Protein AF-A0A933HW18-F1 (afdb_monomer_lite)

Sequence (263 aa):
MTDPWGGAGLEPRPMTEGQARLLRAKAWLADACDRFWTLYDRLLLARPALSLLALALVSGFFVYFIKDFRLDASGDTLVLEHDEDLRYYRQMSSRYETALDRLRRIRDDLKALQRVSSVVSILDVPLMWNPPGTLKELKENIKTLEHPKARMDYAVEEFRSSPIYRNLLVGETLKTSAVIVNFKVDKAAQAAAARRLALREKRYKTELSSEEETELSELEESYRRYKDESAVRRHEDVTAIRRIIADYSGEAKLFLGGIPMIV

Structure (mmCIF, N/CA/C/O backbone):
data_AF-A0A933HW18-F1
#
_entry.id   AF-A0A933HW18-F1
#
loop_
_atom_site.group_PDB
_atom_site.id
_atom_site.type_symbol
_atom_site.label_atom_id
_atom_site.label_alt_id
_atom_site.label_comp_id
_atom_site.label_asym_id
_atom_site.label_entity_id
_atom_site.label_seq_id
_atom_site.pdbx_PDB_ins_code
_atom_site.Cartn_x
_atom_site.Cartn_y
_atom_site.Cartn_z
_atom_site.occupancy
_atom_site.B_iso_or_equiv
_atom_site.auth_seq_id
_atom_site.auth_comp_id
_atom_site.auth_asym_id
_atom_site.auth_atom_id
_atom_site.pdbx_PDB_model_num
ATOM 1 N N . MET A 1 1 ? 104.474 -11.539 -89.358 1.00 49.31 1 MET A N 1
ATOM 2 C CA . MET A 1 1 ? 103.441 -10.487 -89.359 1.00 49.31 1 MET A CA 1
ATOM 3 C C . MET A 1 1 ? 102.152 -11.154 -89.815 1.00 49.31 1 MET A C 1
ATOM 5 O O . MET A 1 1 ? 102.090 -11.433 -90.999 1.00 49.31 1 MET A O 1
ATOM 9 N N . THR A 1 2 ? 101.257 -11.520 -88.879 1.00 44.34 2 THR A N 1
ATOM 10 C CA . THR A 1 2 ? 99.811 -11.847 -89.047 1.00 44.34 2 THR A CA 1
ATOM 11 C C . THR A 1 2 ? 99.247 -12.431 -87.733 1.00 44.34 2 THR A C 1
ATOM 13 O O . THR A 1 2 ? 99.816 -13.384 -87.203 1.00 44.34 2 THR A O 1
ATOM 16 N N . ASP A 1 3 ? 98.167 -11.829 -87.221 1.00 42.56 3 ASP A N 1
ATOM 17 C CA . ASP A 1 3 ? 97.406 -12.151 -85.992 1.00 42.56 3 ASP A CA 1
ATOM 18 C C . ASP A 1 3 ? 96.744 -13.549 -85.978 1.00 42.56 3 ASP A C 1
ATOM 20 O O . ASP A 1 3 ? 96.257 -13.976 -87.026 1.00 42.56 3 ASP A O 1
ATOM 24 N N . PRO A 1 4 ? 96.591 -14.218 -84.808 1.00 46.38 4 PRO A N 1
ATOM 25 C CA . PRO A 1 4 ? 95.803 -15.446 -84.682 1.00 46.38 4 PRO A CA 1
ATOM 26 C C . PRO A 1 4 ? 94.585 -15.327 -83.738 1.00 46.38 4 PRO A C 1
ATOM 28 O O . PRO A 1 4 ? 94.224 -16.302 -83.082 1.00 46.38 4 PRO A O 1
ATOM 31 N N . TRP A 1 5 ? 93.915 -14.172 -83.653 1.00 51.78 5 TRP A N 1
ATOM 32 C CA . TRP A 1 5 ? 92.610 -14.077 -82.975 1.00 51.78 5 TRP A CA 1
ATOM 33 C C . TRP A 1 5 ? 91.471 -14.251 -83.988 1.00 51.78 5 TRP A C 1
ATOM 35 O O . TRP A 1 5 ? 90.902 -13.289 -84.497 1.00 51.78 5 TRP A O 1
ATOM 45 N N . GLY A 1 6 ? 91.164 -15.511 -84.307 1.00 46.06 6 GLY A N 1
ATOM 46 C CA . GLY A 1 6 ? 90.004 -15.896 -85.110 1.00 46.06 6 GLY A CA 1
ATOM 47 C C . GLY A 1 6 ? 88.704 -15.753 -84.315 1.00 46.06 6 GLY A C 1
ATOM 48 O O . GLY A 1 6 ? 88.536 -16.380 -83.269 1.00 46.06 6 GLY A O 1
ATOM 49 N N . GLY A 1 7 ? 87.782 -14.928 -84.812 1.00 52.19 7 GLY A N 1
ATOM 50 C CA . GLY A 1 7 ? 86.437 -14.785 -84.263 1.00 52.19 7 GLY A CA 1
ATOM 51 C C . GLY A 1 7 ? 85.606 -16.056 -84.457 1.00 52.19 7 GLY A C 1
ATOM 52 O O . GLY A 1 7 ? 85.351 -16.470 -85.585 1.00 52.19 7 GLY A O 1
ATOM 53 N N . ALA A 1 8 ? 85.153 -16.653 -83.355 1.00 50.69 8 ALA A N 1
ATOM 54 C CA . ALA A 1 8 ? 84.138 -17.699 -83.358 1.00 50.69 8 ALA A CA 1
ATOM 55 C C . ALA A 1 8 ? 82.751 -17.053 -83.215 1.00 50.69 8 ALA A C 1
ATOM 57 O O . ALA A 1 8 ? 82.385 -16.569 -82.143 1.00 50.69 8 ALA A O 1
ATOM 58 N N . GLY A 1 9 ? 81.986 -17.031 -84.307 1.00 53.84 9 GLY A N 1
ATOM 59 C CA . GLY A 1 9 ? 80.555 -16.748 -84.269 1.00 53.84 9 GLY A CA 1
ATOM 60 C C . GLY A 1 9 ? 79.823 -17.885 -83.557 1.00 53.84 9 GLY A C 1
ATOM 61 O O . GLY A 1 9 ? 79.895 -19.033 -83.986 1.00 53.84 9 GLY A O 1
ATOM 62 N N . LEU A 1 10 ? 79.136 -17.572 -82.460 1.00 51.09 10 LEU A N 1
ATOM 63 C CA . LEU A 1 10 ? 78.202 -18.484 -81.802 1.00 51.09 10 LEU A CA 1
ATOM 64 C C . LEU A 1 10 ? 76.793 -18.196 -82.326 1.00 51.09 10 LEU A C 1
ATOM 66 O O . LEU A 1 10 ? 76.276 -17.091 -82.167 1.00 51.09 10 LEU A O 1
ATOM 70 N N . GLU A 1 11 ? 76.195 -19.202 -82.957 1.00 56.00 11 GLU A N 1
ATOM 71 C CA . GLU A 1 11 ? 74.802 -19.205 -83.399 1.00 56.00 11 GLU A CA 1
ATOM 72 C C . GLU A 1 11 ? 73.818 -19.012 -82.225 1.00 56.00 11 GLU A C 1
ATOM 74 O O . GLU A 1 11 ? 74.087 -19.455 -81.100 1.00 56.00 11 GLU A O 1
ATOM 79 N N . PRO A 1 12 ? 72.650 -18.380 -82.448 1.00 56.47 12 PRO A N 1
ATOM 80 C CA . PRO A 1 12 ? 71.646 -18.211 -81.403 1.00 56.47 12 PRO A CA 1
ATOM 81 C C . PRO A 1 12 ? 71.037 -19.559 -80.974 1.00 56.47 12 PRO A C 1
ATOM 83 O O . PRO A 1 12 ? 70.521 -20.318 -81.792 1.00 56.47 12 PRO A O 1
ATOM 86 N N . ARG A 1 13 ? 71.059 -19.847 -79.662 1.00 60.97 13 ARG A N 1
ATOM 87 C CA . ARG A 1 13 ? 70.432 -21.044 -79.068 1.00 60.97 13 ARG A CA 1
ATOM 88 C C . ARG A 1 13 ? 68.913 -21.072 -79.337 1.00 60.97 13 ARG A C 1
ATOM 90 O O . ARG A 1 13 ? 68.272 -20.027 -79.209 1.00 60.97 13 ARG A O 1
ATOM 97 N N . PRO A 1 14 ? 68.304 -22.246 -79.608 1.00 62.62 14 PRO A N 1
ATOM 98 C CA . PRO A 1 14 ? 66.860 -22.350 -79.809 1.00 62.62 14 PRO A CA 1
ATOM 99 C C . PRO A 1 14 ? 66.095 -22.020 -78.517 1.00 62.62 14 PRO A C 1
ATOM 101 O O . PRO A 1 14 ? 66.397 -22.542 -77.442 1.00 62.62 14 PRO A O 1
ATOM 104 N N . MET A 1 15 ? 65.101 -21.136 -78.627 1.00 66.50 15 MET A N 1
ATOM 105 C CA . MET A 1 15 ? 64.206 -20.749 -77.531 1.00 66.50 15 MET A CA 1
ATOM 106 C C . MET A 1 15 ? 63.405 -21.948 -77.013 1.00 66.50 15 MET A C 1
ATOM 108 O O . MET A 1 15 ? 62.817 -22.692 -77.795 1.00 66.50 15 MET A O 1
ATOM 112 N N . THR A 1 16 ? 63.320 -22.101 -75.689 1.00 75.88 16 THR A N 1
ATOM 113 C CA . THR A 1 16 ? 62.467 -23.122 -75.063 1.00 75.88 16 THR A CA 1
ATOM 114 C C . THR A 1 16 ? 60.996 -22.689 -75.074 1.00 75.88 16 THR A C 1
ATOM 116 O O . THR A 1 16 ? 60.672 -21.503 -74.981 1.00 75.88 16 THR A O 1
ATOM 119 N N . GLU A 1 17 ? 60.072 -23.648 -75.146 1.00 71.06 17 GLU A N 1
ATOM 120 C CA . GLU A 1 17 ? 58.621 -23.403 -75.240 1.00 71.06 17 GLU A CA 1
ATOM 121 C C . GLU A 1 17 ? 58.076 -22.540 -74.075 1.00 71.06 17 GLU A C 1
ATOM 123 O O . GLU A 1 17 ? 57.170 -21.722 -74.249 1.00 71.06 17 GLU A O 1
ATOM 128 N N . GLY A 1 18 ? 58.695 -22.637 -72.890 1.00 70.56 18 GLY A N 1
ATOM 129 C CA . GLY A 1 18 ? 58.399 -21.788 -71.730 1.00 70.56 18 GLY A CA 1
ATOM 130 C C . GLY A 1 18 ? 58.815 -20.319 -71.900 1.00 70.56 18 GLY A C 1
ATOM 131 O O . GLY A 1 18 ? 58.071 -19.421 -71.501 1.00 70.56 18 GLY A O 1
ATOM 132 N N . GLN A 1 19 ? 59.954 -20.046 -72.548 1.00 71.94 19 GLN A N 1
ATOM 133 C CA . GLN A 1 19 ? 60.399 -18.677 -72.848 1.00 71.94 19 GLN A CA 1
ATOM 134 C C . GLN A 1 19 ? 59.482 -18.005 -73.880 1.00 71.94 19 GLN A C 1
ATOM 136 O O . GLN A 1 19 ? 59.150 -16.827 -73.738 1.00 71.94 19 GLN A O 1
ATOM 141 N N . ALA A 1 20 ? 58.985 -18.769 -74.858 1.00 72.12 20 ALA A N 1
ATOM 142 C CA . ALA A 1 20 ? 58.012 -18.281 -75.833 1.00 72.12 20 ALA A CA 1
ATOM 143 C C . ALA A 1 20 ? 56.661 -17.903 -75.187 1.00 72.12 20 ALA A C 1
ATOM 145 O O . ALA A 1 20 ? 56.062 -16.890 -75.555 1.00 72.12 20 ALA A O 1
ATOM 146 N N . ARG A 1 21 ? 56.186 -18.663 -74.186 1.00 75.62 21 ARG A N 1
ATOM 147 C CA . ARG A 1 21 ? 54.944 -18.343 -73.447 1.00 75.62 21 ARG A CA 1
ATOM 148 C C . ARG A 1 21 ? 55.070 -17.066 -72.614 1.00 75.62 21 ARG A C 1
ATOM 150 O O . ARG A 1 21 ? 54.151 -16.250 -72.625 1.00 75.62 21 ARG A O 1
ATOM 157 N N . LEU A 1 22 ? 56.205 -16.857 -71.945 1.00 78.31 22 LEU A N 1
ATOM 158 C CA . LEU A 1 22 ? 56.450 -15.648 -71.147 1.00 78.31 22 LEU A CA 1
ATOM 159 C C . LEU A 1 22 ? 56.532 -14.382 -72.007 1.00 78.31 22 LEU A C 1
ATOM 161 O O . LEU A 1 22 ? 56.015 -13.339 -71.610 1.00 78.31 22 LEU A O 1
ATOM 165 N N . LEU A 1 23 ? 57.131 -14.464 -73.196 1.00 79.12 23 LEU A N 1
ATOM 166 C CA . LEU A 1 23 ? 57.180 -13.328 -74.119 1.00 79.12 23 LEU A CA 1
ATOM 167 C C . LEU A 1 23 ? 55.802 -12.982 -74.687 1.00 79.12 23 LEU A C 1
ATOM 169 O O . LEU A 1 23 ? 55.459 -11.805 -74.747 1.00 79.12 23 LEU A O 1
ATOM 173 N N . ARG A 1 24 ? 54.973 -13.984 -75.008 1.00 78.25 24 ARG A N 1
ATOM 174 C CA . ARG A 1 24 ? 53.572 -13.754 -75.402 1.00 78.25 24 ARG A CA 1
ATOM 175 C C . ARG A 1 24 ? 52.749 -13.128 -74.274 1.00 78.25 24 ARG A C 1
ATOM 177 O O . ARG A 1 24 ? 51.961 -12.229 -74.538 1.00 78.25 24 ARG A O 1
ATOM 184 N N . ALA A 1 25 ? 52.952 -13.558 -73.028 1.00 78.62 25 ALA A N 1
ATOM 185 C CA . ALA A 1 25 ? 52.278 -12.972 -71.869 1.00 78.62 25 ALA A CA 1
ATOM 186 C C . ALA A 1 25 ? 52.703 -11.514 -71.620 1.00 78.62 25 ALA A C 1
ATOM 188 O O . ALA A 1 25 ? 51.853 -10.668 -71.359 1.00 78.62 25 ALA A O 1
ATOM 189 N N . LYS A 1 26 ? 53.999 -11.195 -71.753 1.00 80.88 26 LYS A N 1
ATOM 190 C CA . LYS A 1 26 ? 54.499 -9.813 -71.665 1.00 80.88 26 LYS A CA 1
ATOM 191 C C . LYS A 1 26 ? 53.966 -8.928 -72.791 1.00 80.88 26 LYS A C 1
ATOM 193 O O . LYS A 1 26 ? 53.563 -7.807 -72.512 1.00 80.88 26 LYS A O 1
ATOM 198 N N . ALA A 1 27 ? 53.933 -9.434 -74.024 1.00 79.31 27 ALA A N 1
ATOM 199 C CA . ALA A 1 27 ? 53.355 -8.716 -75.158 1.00 79.31 27 ALA A CA 1
ATOM 200 C C . ALA A 1 27 ? 51.857 -8.446 -74.941 1.00 79.31 27 ALA A C 1
ATOM 202 O O . ALA A 1 27 ? 51.408 -7.319 -75.092 1.00 79.31 27 ALA A O 1
ATOM 203 N N . TRP A 1 28 ? 51.104 -9.442 -74.464 1.00 83.06 28 TRP A N 1
ATOM 204 C CA . TRP A 1 28 ? 49.686 -9.275 -74.141 1.00 83.06 28 TRP A CA 1
ATOM 205 C C . TRP A 1 28 ? 49.441 -8.264 -73.010 1.00 83.06 28 TRP A C 1
ATOM 207 O O . TRP A 1 28 ? 48.494 -7.484 -73.092 1.00 83.06 28 TRP A O 1
ATOM 217 N N . LEU A 1 29 ? 50.286 -8.257 -71.971 1.00 81.50 29 LEU A N 1
ATOM 218 C CA . LEU A 1 29 ? 50.231 -7.271 -70.886 1.00 81.50 29 LEU A CA 1
ATOM 219 C C . LEU A 1 29 ? 50.551 -5.857 -71.384 1.00 81.50 29 LEU A C 1
ATOM 221 O O . LEU A 1 29 ? 49.854 -4.922 -71.001 1.00 81.50 29 LEU A O 1
ATOM 225 N N . ALA A 1 30 ? 51.558 -5.706 -72.247 1.00 81.44 30 ALA A N 1
ATOM 226 C CA . ALA A 1 30 ? 51.888 -4.426 -72.868 1.00 81.44 30 ALA A CA 1
ATOM 227 C C . ALA A 1 30 ? 50.717 -3.915 -73.724 1.00 81.44 30 ALA A C 1
ATOM 229 O O . ALA A 1 30 ? 50.232 -2.812 -73.494 1.00 81.44 30 ALA A O 1
ATOM 230 N N . ASP A 1 31 ? 50.152 -4.768 -74.585 1.00 84.06 31 ASP A N 1
ATOM 231 C CA . ASP A 1 31 ? 48.976 -4.435 -75.397 1.00 84.06 31 ASP A CA 1
ATOM 232 C C . ASP A 1 31 ? 47.736 -4.130 -74.541 1.00 84.06 31 ASP A C 1
ATOM 234 O O . ASP A 1 31 ? 46.863 -3.351 -74.926 1.00 84.06 31 ASP A O 1
ATOM 238 N N . ALA A 1 32 ? 47.578 -4.790 -73.391 1.00 81.94 32 ALA A N 1
ATOM 239 C CA . ALA A 1 32 ? 46.500 -4.503 -72.448 1.00 81.94 32 ALA A CA 1
ATOM 240 C C . ALA A 1 32 ? 46.699 -3.142 -71.763 1.00 81.94 32 ALA A C 1
ATOM 242 O O . ALA A 1 32 ? 45.736 -2.384 -71.647 1.00 81.94 32 ALA A O 1
ATOM 243 N N . CYS A 1 33 ? 47.931 -2.809 -71.372 1.00 85.12 33 CYS A N 1
ATOM 244 C CA . CYS A 1 33 ? 48.293 -1.496 -70.842 1.00 85.12 33 CYS A CA 1
ATOM 245 C C . CYS A 1 33 ? 48.070 -0.384 -71.871 1.00 85.12 33 CYS A C 1
ATOM 247 O O . CYS A 1 33 ? 47.462 0.627 -71.534 1.00 85.12 33 CYS A O 1
ATOM 249 N N . ASP A 1 34 ? 48.473 -0.583 -73.123 1.00 83.25 34 ASP A N 1
ATOM 250 C CA . ASP A 1 34 ? 48.292 0.415 -74.180 1.00 83.25 34 ASP A CA 1
ATOM 251 C C . ASP A 1 34 ? 46.810 0.598 -74.537 1.00 83.25 34 ASP A C 1
ATOM 253 O O . ASP A 1 34 ? 46.331 1.719 -74.728 1.00 83.25 34 ASP A O 1
ATOM 257 N N . ARG A 1 35 ? 46.025 -0.488 -74.547 1.00 82.00 35 ARG A N 1
ATOM 258 C CA . ARG A 1 35 ? 44.560 -0.411 -74.687 1.00 82.00 35 ARG A CA 1
ATOM 259 C C . ARG A 1 35 ? 43.901 0.306 -73.512 1.00 82.00 35 ARG A C 1
ATOM 261 O O . ARG A 1 35 ? 42.966 1.072 -73.725 1.00 82.00 35 ARG A O 1
ATOM 268 N N . PHE A 1 36 ? 44.382 0.088 -72.290 1.00 82.62 36 PHE A N 1
ATOM 269 C CA . PHE A 1 36 ? 43.904 0.807 -71.111 1.00 82.62 36 PHE A CA 1
ATOM 270 C C . PHE A 1 36 ? 44.247 2.297 -71.192 1.00 82.62 36 PHE A C 1
ATOM 272 O O . PHE A 1 36 ? 43.364 3.123 -70.976 1.00 82.62 36 PHE A O 1
ATOM 279 N N . TRP A 1 37 ? 45.480 2.648 -71.571 1.00 80.69 37 TRP A N 1
ATOM 280 C CA . TRP A 1 37 ? 45.898 4.041 -71.716 1.00 80.69 37 TRP A CA 1
ATOM 281 C C . TRP A 1 37 ? 45.130 4.768 -72.810 1.00 80.69 37 TRP A C 1
ATOM 283 O O . TRP A 1 37 ? 44.600 5.847 -72.576 1.00 80.69 37 TRP A O 1
ATOM 293 N N . THR A 1 38 ? 44.977 4.154 -73.980 1.00 79.75 38 THR A N 1
ATOM 294 C CA . THR A 1 38 ? 44.202 4.750 -75.076 1.00 79.75 38 THR A CA 1
ATOM 295 C C . THR A 1 38 ? 42.714 4.883 -74.742 1.00 79.75 38 THR A C 1
ATOM 297 O O . THR A 1 38 ? 42.074 5.842 -75.180 1.00 79.75 38 THR A O 1
ATOM 300 N N . LEU A 1 39 ? 42.149 3.964 -73.950 1.00 77.25 39 LEU A N 1
ATOM 301 C CA . LEU A 1 39 ? 40.785 4.076 -73.431 1.00 77.25 39 LEU A CA 1
ATOM 302 C C . LEU A 1 39 ? 40.670 5.204 -72.399 1.00 77.25 39 LEU A C 1
ATOM 304 O O . LEU A 1 39 ? 39.744 6.008 -72.488 1.00 77.25 39 LEU A O 1
ATOM 308 N N . TYR A 1 40 ? 41.613 5.282 -71.459 1.00 78.94 40 TYR A N 1
ATOM 309 C CA . TYR A 1 40 ? 41.699 6.339 -70.455 1.00 78.94 40 TYR A CA 1
ATOM 310 C C . TYR A 1 40 ? 41.825 7.715 -71.116 1.00 78.94 40 TYR A C 1
ATOM 312 O O . TYR A 1 40 ? 41.004 8.589 -70.856 1.00 78.94 40 TYR A O 1
ATOM 320 N N . ASP A 1 41 ? 42.764 7.896 -72.044 1.00 78.69 41 ASP A N 1
ATOM 321 C CA . ASP A 1 41 ? 42.982 9.169 -72.736 1.00 78.69 41 ASP A CA 1
ATOM 322 C C . ASP A 1 41 ? 41.749 9.588 -73.539 1.00 78.69 41 ASP A C 1
ATOM 324 O O . ASP A 1 41 ? 41.338 10.749 -73.512 1.00 78.69 41 ASP A O 1
ATOM 328 N N . ARG A 1 42 ? 41.095 8.643 -74.224 1.00 76.44 42 ARG A N 1
ATOM 329 C CA . ARG A 1 42 ? 39.908 8.938 -75.035 1.00 76.44 42 ARG A CA 1
ATOM 330 C C . ARG A 1 42 ? 38.665 9.224 -74.184 1.00 76.44 42 ARG A C 1
ATOM 332 O O . ARG A 1 42 ? 37.813 10.001 -74.615 1.00 76.44 42 ARG A O 1
ATOM 339 N N . LEU A 1 43 ? 38.544 8.608 -73.008 1.00 73.69 43 LEU A N 1
ATOM 340 C CA . LEU A 1 43 ? 37.383 8.749 -72.127 1.00 73.69 43 LEU A CA 1
ATOM 341 C C . LEU A 1 43 ? 37.526 9.924 -71.145 1.00 73.69 43 LEU A C 1
ATOM 343 O O . LEU A 1 43 ? 36.563 10.663 -70.951 1.00 73.69 43 LEU A O 1
ATOM 347 N N . LEU A 1 44 ? 38.710 10.115 -70.551 1.00 75.06 44 LEU A N 1
ATOM 348 C CA . LEU A 1 44 ? 38.984 11.160 -69.559 1.00 75.06 44 LEU A CA 1
ATOM 349 C C . LEU A 1 44 ? 39.582 12.442 -70.155 1.00 75.06 44 LEU A C 1
ATOM 351 O O . LEU A 1 44 ? 39.115 13.523 -69.797 1.00 75.06 44 LEU A O 1
ATOM 355 N N . LEU A 1 45 ? 40.591 12.352 -71.034 1.00 76.19 45 LEU A N 1
ATOM 356 C CA . LEU A 1 45 ? 41.354 13.526 -71.500 1.00 76.19 45 LEU A CA 1
ATOM 357 C C . LEU A 1 45 ? 40.803 14.151 -72.789 1.00 76.19 45 LEU A C 1
ATOM 359 O O . LEU A 1 45 ? 40.836 15.369 -72.938 1.00 76.19 45 LEU A O 1
ATOM 363 N N . ALA A 1 46 ? 40.255 13.355 -73.711 1.00 76.38 46 ALA A N 1
ATOM 364 C CA . ALA A 1 46 ? 39.756 13.864 -74.991 1.00 76.38 46 ALA A CA 1
ATOM 365 C C . ALA A 1 46 ? 38.436 14.650 -74.868 1.00 76.38 46 ALA A C 1
ATOM 367 O O . ALA A 1 46 ? 38.107 15.442 -75.752 1.00 76.38 46 ALA A O 1
ATOM 368 N N . ARG A 1 47 ? 37.656 14.435 -73.796 1.00 80.69 47 ARG A N 1
ATOM 369 C CA . ARG A 1 47 ? 36.389 15.145 -73.528 1.00 80.69 47 ARG A CA 1
ATOM 370 C C . ARG A 1 47 ? 36.226 15.473 -72.032 1.00 80.69 47 ARG A C 1
ATOM 372 O O . ARG A 1 47 ? 35.339 14.911 -71.385 1.00 80.69 47 ARG A O 1
ATOM 379 N N . PRO A 1 48 ? 37.014 16.417 -71.481 1.00 79.69 48 PRO A N 1
ATOM 380 C CA . PRO A 1 48 ? 37.022 16.722 -70.045 1.00 79.69 48 PRO A CA 1
ATOM 381 C C . PRO A 1 48 ? 35.664 17.211 -69.517 1.00 79.69 48 PRO A C 1
ATOM 383 O O . PRO A 1 48 ? 35.317 16.985 -68.363 1.00 79.69 48 PRO A O 1
ATOM 386 N N . ALA A 1 49 ? 34.843 17.837 -70.364 1.00 85.12 49 ALA A N 1
ATOM 387 C CA . ALA A 1 49 ? 33.502 18.265 -69.975 1.00 85.12 49 ALA A CA 1
ATOM 388 C C . ALA A 1 49 ? 32.561 17.084 -69.651 1.00 85.12 49 ALA A C 1
ATOM 390 O O . ALA A 1 49 ? 31.754 17.185 -68.732 1.00 85.12 49 ALA A O 1
ATOM 391 N N . LEU A 1 50 ? 32.668 15.957 -70.370 1.00 84.88 50 LEU A N 1
ATOM 392 C CA . LEU A 1 50 ? 31.828 14.773 -70.131 1.00 84.88 50 LEU A CA 1
ATOM 393 C C . LEU A 1 50 ? 32.235 14.029 -68.857 1.00 84.88 50 LEU A C 1
ATOM 395 O O . LEU A 1 50 ? 31.363 13.569 -68.124 1.00 84.88 50 LEU A O 1
ATOM 399 N N . SER A 1 51 ? 33.535 13.928 -68.573 1.00 85.25 51 SER A N 1
ATOM 400 C CA . SER A 1 51 ? 34.028 13.302 -67.341 1.00 85.25 51 SER A CA 1
ATOM 401 C C . SER A 1 51 ? 33.670 14.132 -66.105 1.00 85.25 51 SER A C 1
ATOM 403 O O . SER A 1 51 ? 33.200 13.572 -65.115 1.00 85.25 51 SER A O 1
ATOM 405 N N . LEU A 1 52 ? 33.781 15.464 -66.183 1.00 88.38 52 LEU A N 1
ATOM 406 C CA . LEU A 1 52 ? 33.316 16.370 -65.127 1.00 88.38 52 LEU A CA 1
ATOM 407 C C . LEU A 1 52 ? 31.799 16.289 -64.915 1.00 88.38 52 LEU A C 1
ATOM 409 O O . LEU A 1 52 ? 31.352 16.247 -63.771 1.00 88.38 52 LEU A O 1
ATOM 413 N N . LEU A 1 53 ? 31.007 16.214 -65.991 1.00 91.50 53 LEU A N 1
ATOM 414 C CA . LEU A 1 53 ? 29.556 16.022 -65.902 1.00 91.50 53 LEU A CA 1
ATOM 415 C C . LEU A 1 53 ? 29.208 14.689 -65.223 1.00 91.50 53 LEU A C 1
ATOM 417 O O . LEU A 1 53 ? 28.361 14.654 -64.335 1.00 91.50 53 LEU A O 1
ATOM 421 N N . ALA A 1 54 ? 29.864 13.595 -65.618 1.00 90.06 54 ALA A N 1
ATOM 422 C CA . ALA A 1 54 ? 29.641 12.278 -65.029 1.00 90.06 54 ALA A CA 1
ATOM 423 C C . ALA A 1 54 ? 29.997 12.255 -63.535 1.00 90.06 54 ALA A C 1
ATOM 425 O O . ALA A 1 54 ? 29.216 11.752 -62.728 1.00 90.06 54 ALA A O 1
ATOM 426 N N . LEU A 1 55 ? 31.128 12.857 -63.151 1.00 92.00 55 LEU A N 1
ATOM 427 C CA . LEU A 1 55 ? 31.513 13.004 -61.748 1.00 92.00 55 LEU A CA 1
ATOM 428 C C . LEU A 1 55 ? 30.480 13.831 -60.974 1.00 92.00 55 LEU A C 1
ATOM 430 O O . LEU A 1 55 ? 30.044 13.411 -59.907 1.00 92.00 55 LEU A O 1
ATOM 434 N N . ALA A 1 56 ? 30.042 14.963 -61.529 1.00 94.44 56 ALA A N 1
ATOM 435 C CA . ALA A 1 56 ? 29.036 15.817 -60.907 1.00 94.44 56 ALA A CA 1
ATOM 436 C C . ALA A 1 56 ? 27.691 15.096 -60.723 1.00 94.44 56 ALA A C 1
ATOM 438 O O . ALA A 1 56 ? 27.054 15.263 -59.685 1.00 94.44 56 ALA A O 1
ATOM 439 N N . LEU A 1 57 ? 27.278 14.259 -61.681 1.00 95.44 57 LEU A N 1
ATOM 440 C CA . LEU A 1 57 ? 26.077 13.427 -61.559 1.00 95.44 57 LEU A CA 1
ATOM 441 C C . LEU A 1 57 ? 26.211 12.391 -60.439 1.00 95.44 57 LEU A C 1
ATOM 443 O O . LEU A 1 57 ? 25.293 12.251 -59.632 1.00 95.44 57 LEU A O 1
ATOM 447 N N . VAL A 1 58 ? 27.351 11.701 -60.350 1.00 94.81 58 VAL A N 1
ATOM 448 C CA . VAL A 1 58 ? 27.613 10.723 -59.281 1.00 94.81 58 VAL A CA 1
ATOM 449 C C . VAL A 1 58 ? 27.658 11.411 -57.915 1.00 94.81 58 VAL A C 1
ATOM 451 O O . VAL A 1 58 ? 27.016 10.957 -56.971 1.00 94.81 58 VAL A O 1
ATOM 454 N N . SER A 1 59 ? 28.356 12.539 -57.797 1.00 93.94 59 SER A N 1
ATOM 455 C CA . SER A 1 59 ? 28.387 13.321 -56.559 1.00 93.94 59 SER A CA 1
ATOM 456 C C . SER A 1 59 ? 27.002 13.856 -56.188 1.00 93.94 59 SER A C 1
ATOM 458 O O . SER A 1 59 ? 26.605 13.751 -55.032 1.00 93.94 59 SER A O 1
ATOM 460 N N . GLY A 1 60 ? 26.232 14.369 -57.152 1.00 94.62 60 GLY A N 1
ATOM 461 C CA . GLY A 1 60 ? 24.858 14.830 -56.940 1.00 94.62 60 GLY A CA 1
ATOM 462 C C . GLY A 1 60 ? 23.924 13.715 -56.466 1.00 94.62 60 GLY A C 1
ATOM 463 O O . GLY A 1 60 ? 23.109 13.941 -55.573 1.00 94.62 60 GLY A O 1
ATOM 464 N N . PHE A 1 61 ? 24.093 12.499 -56.993 1.00 93.56 61 PHE A N 1
ATOM 465 C CA . PHE A 1 61 ? 23.389 11.306 -56.523 1.00 93.56 61 PHE A CA 1
ATOM 466 C C . PHE A 1 61 ? 23.684 11.012 -55.044 1.00 93.56 61 PHE A C 1
ATOM 468 O O . PHE A 1 61 ? 22.755 10.815 -54.266 1.00 93.56 61 PHE A O 1
ATOM 475 N N . PHE A 1 62 ? 24.950 11.055 -54.617 1.00 91.38 62 PHE A N 1
ATOM 476 C CA . PHE A 1 62 ? 25.293 10.865 -53.202 1.00 91.38 62 PHE A CA 1
ATOM 477 C C . PHE A 1 62 ? 24.789 12.005 -52.309 1.00 91.38 62 PHE A C 1
ATOM 479 O O . PHE A 1 62 ? 24.297 11.749 -51.212 1.00 91.38 62 PHE A O 1
ATOM 486 N N . VAL A 1 63 ? 24.849 13.255 -52.779 1.00 93.44 63 VAL A N 1
ATOM 487 C CA . VAL A 1 63 ? 24.316 14.417 -52.047 1.00 93.44 63 VAL A CA 1
ATOM 488 C C . VAL A 1 63 ? 22.805 14.304 -51.845 1.00 93.44 63 VAL A C 1
ATOM 490 O O . VAL A 1 63 ? 22.301 14.679 -50.788 1.00 93.44 63 VAL A O 1
ATOM 493 N N . TYR A 1 64 ? 22.078 13.748 -52.817 1.00 93.62 64 TYR A N 1
ATOM 494 C CA . TYR A 1 64 ? 20.644 13.496 -52.684 1.00 93.62 64 TYR A CA 1
ATOM 495 C C . TYR A 1 64 ? 20.327 12.562 -51.500 1.00 93.62 64 TYR A C 1
ATOM 497 O O . TYR A 1 64 ? 19.392 12.836 -50.748 1.00 93.62 64 TYR A O 1
ATOM 505 N N . PHE A 1 65 ? 21.154 11.538 -51.265 1.00 89.12 65 PHE A N 1
ATOM 506 C CA . PHE A 1 65 ? 20.997 10.581 -50.161 1.00 89.12 65 PHE A CA 1
ATOM 507 C C . PHE A 1 65 ? 21.371 11.125 -48.770 1.00 89.12 65 PHE A C 1
ATOM 509 O O . PHE A 1 65 ? 21.035 10.499 -47.767 1.00 89.12 65 PHE A O 1
ATOM 516 N N . ILE A 1 66 ? 22.004 12.302 -48.664 1.00 90.38 66 ILE A N 1
ATOM 517 C CA . ILE A 1 66 ? 22.340 12.910 -47.360 1.00 90.38 66 ILE A CA 1
ATOM 518 C C . ILE A 1 66 ? 21.077 13.222 -46.542 1.00 90.38 66 ILE A C 1
ATOM 520 O O . ILE A 1 66 ? 21.116 13.174 -45.316 1.00 90.38 66 ILE A O 1
ATOM 524 N N . LYS A 1 67 ? 19.942 13.513 -47.191 1.00 84.19 67 LYS A N 1
ATOM 525 C CA . LYS A 1 67 ? 18.688 13.842 -46.488 1.00 84.19 67 LYS A CA 1
ATOM 526 C C . LYS A 1 67 ? 18.110 12.672 -45.688 1.00 84.19 67 LYS A C 1
ATOM 528 O O . LYS A 1 67 ? 17.456 12.909 -44.677 1.00 84.19 67 LYS A O 1
ATOM 533 N N . ASP A 1 68 ? 18.376 11.443 -46.122 1.00 85.56 68 ASP A N 1
ATOM 534 C CA . ASP A 1 68 ? 17.914 10.219 -45.460 1.00 85.56 68 ASP A CA 1
ATOM 535 C C . ASP A 1 68 ? 18.961 9.654 -44.486 1.00 85.56 68 ASP A C 1
ATOM 537 O O . ASP A 1 68 ? 18.699 8.683 -43.775 1.00 85.56 68 ASP A O 1
ATOM 541 N N . PHE A 1 69 ? 20.145 10.272 -44.415 1.00 84.44 69 PHE A N 1
ATOM 542 C CA . PHE A 1 69 ? 21.193 9.877 -43.486 1.00 84.44 69 PHE A CA 1
ATOM 543 C C . PHE A 1 69 ? 20.814 10.284 -42.057 1.00 84.44 69 PHE A C 1
ATOM 545 O O . PHE A 1 69 ? 20.912 11.449 -41.665 1.00 84.44 69 PHE A O 1
ATOM 552 N N . ARG A 1 70 ? 20.383 9.305 -41.259 1.00 76.50 70 ARG A N 1
ATOM 553 C CA . ARG A 1 70 ? 20.186 9.451 -39.814 1.00 76.50 70 ARG A CA 1
ATOM 554 C C . ARG A 1 70 ? 21.417 8.920 -39.093 1.00 76.50 70 ARG A C 1
ATOM 556 O O . ARG A 1 70 ? 21.716 7.733 -39.157 1.00 76.50 70 ARG A O 1
ATOM 563 N N . LEU A 1 71 ? 22.140 9.809 -38.418 1.00 73.44 71 LEU A N 1
ATOM 564 C CA . LEU A 1 71 ? 23.227 9.421 -37.530 1.00 73.44 71 LEU A CA 1
ATOM 565 C C . LEU A 1 71 ? 22.628 9.069 -36.161 1.00 73.44 71 LEU A C 1
ATOM 567 O O . LEU A 1 71 ? 22.425 9.957 -35.333 1.00 73.44 71 LEU A O 1
ATOM 571 N N . ASP A 1 72 ? 22.340 7.788 -35.922 1.00 65.12 72 ASP A N 1
ATOM 572 C CA . ASP A 1 72 ? 21.915 7.292 -34.606 1.00 65.12 72 ASP A CA 1
ATOM 573 C C . ASP A 1 72 ? 23.113 7.230 -33.646 1.00 65.12 72 ASP A C 1
ATOM 575 O O . ASP A 1 72 ? 23.637 6.171 -33.310 1.00 65.12 72 ASP A O 1
ATOM 579 N N . ALA A 1 73 ? 23.550 8.407 -33.194 1.00 65.88 73 ALA A N 1
ATOM 580 C CA . ALA A 1 73 ? 24.522 8.595 -32.114 1.00 65.88 73 ALA A CA 1
ATOM 581 C C . ALA A 1 73 ? 23.838 8.634 -30.734 1.00 65.88 73 ALA A C 1
ATOM 583 O O . ALA A 1 73 ? 24.309 9.292 -29.805 1.00 65.88 73 ALA A O 1
ATOM 584 N N . SER A 1 74 ? 22.682 7.981 -30.610 1.00 62.72 74 SER A N 1
ATOM 585 C CA . SER A 1 74 ? 22.050 7.799 -29.312 1.00 62.72 74 SER A CA 1
ATOM 586 C C . SER A 1 74 ? 22.888 6.822 -28.482 1.00 62.72 74 SER A C 1
ATOM 588 O O . SER A 1 74 ? 23.541 5.926 -29.023 1.00 62.72 74 SER A O 1
ATOM 590 N N . GLY A 1 75 ? 22.891 6.996 -27.159 1.00 59.91 75 GLY A N 1
ATOM 591 C CA . GLY A 1 75 ? 23.594 6.084 -26.253 1.00 59.91 75 GLY A CA 1
ATOM 592 C C . GLY A 1 75 ? 23.163 4.621 -26.423 1.00 59.91 75 GLY A C 1
ATOM 593 O O . GLY A 1 75 ? 23.967 3.735 -26.162 1.00 59.91 75 GLY A O 1
ATOM 594 N N . ASP A 1 76 ? 21.958 4.371 -26.946 1.00 58.41 76 ASP A N 1
ATOM 595 C CA . ASP A 1 76 ? 21.432 3.029 -27.215 1.00 58.41 76 ASP A CA 1
ATOM 596 C C . ASP A 1 76 ? 22.204 2.278 -28.314 1.00 58.41 76 ASP A C 1
ATOM 598 O O . ASP A 1 76 ? 22.281 1.057 -28.253 1.00 58.41 76 ASP A O 1
ATOM 602 N N . THR A 1 77 ? 22.830 2.978 -29.271 1.00 65.50 77 THR A N 1
ATOM 603 C CA . THR A 1 77 ? 23.710 2.367 -30.291 1.00 65.50 77 THR A CA 1
ATOM 604 C C . THR A 1 77 ? 25.128 2.119 -29.753 1.00 65.50 77 THR A C 1
ATOM 606 O O . THR A 1 77 ? 25.866 1.289 -30.283 1.00 65.50 77 THR A O 1
ATOM 609 N N . LEU A 1 78 ? 25.536 2.865 -28.715 1.00 62.47 78 LEU A N 1
ATOM 610 C CA . LEU A 1 78 ? 26.855 2.752 -28.077 1.00 62.47 78 LEU A CA 1
ATOM 611 C C . LEU A 1 78 ? 26.881 1.657 -27.001 1.00 62.47 78 LEU A C 1
ATOM 613 O O . LEU A 1 78 ? 27.929 1.064 -26.741 1.00 62.47 78 LEU A O 1
ATOM 617 N N . VAL A 1 79 ? 25.730 1.382 -26.384 1.00 62.47 79 VAL A N 1
ATOM 618 C CA . VAL A 1 79 ? 25.532 0.223 -25.517 1.00 62.47 79 VAL A CA 1
ATOM 619 C C . VAL A 1 79 ? 25.409 -1.009 -26.412 1.00 62.47 79 VAL A C 1
ATOM 621 O O . VAL A 1 79 ? 24.488 -1.123 -27.215 1.00 62.47 79 VAL A O 1
ATOM 624 N N . LEU A 1 80 ? 26.354 -1.940 -26.288 1.00 67.06 80 LEU A N 1
ATOM 625 C CA . LEU A 1 80 ? 26.352 -3.191 -27.043 1.00 67.06 80 LEU A CA 1
ATOM 626 C C . LEU A 1 80 ? 25.006 -3.912 -26.853 1.00 67.06 80 LEU A C 1
ATOM 628 O O . LEU A 1 80 ? 24.652 -4.292 -25.740 1.00 67.06 80 LEU A O 1
ATOM 632 N N . GLU A 1 81 ? 24.273 -4.179 -27.938 1.00 59.91 81 GLU A N 1
ATOM 633 C CA . GLU A 1 81 ? 23.010 -4.945 -27.900 1.00 59.91 81 GLU A CA 1
ATOM 634 C C . GLU A 1 81 ? 23.173 -6.352 -27.279 1.00 59.91 81 GLU A C 1
ATOM 636 O O . GLU A 1 81 ? 22.200 -6.992 -26.868 1.00 59.91 81 GLU A O 1
ATOM 641 N N . HIS A 1 82 ? 24.415 -6.832 -27.180 1.00 59.88 82 HIS A N 1
ATOM 642 C CA . HIS A 1 82 ? 24.802 -8.100 -26.566 1.00 59.88 82 HIS A CA 1
ATOM 643 C C . HIS A 1 82 ? 25.425 -7.979 -25.174 1.00 59.88 82 HIS A C 1
ATOM 645 O O . HIS A 1 82 ? 25.896 -8.987 -24.647 1.00 59.88 82 HIS A O 1
ATOM 651 N N . ASP A 1 83 ? 25.399 -6.795 -24.565 1.00 80.25 83 ASP A N 1
ATOM 652 C CA . ASP A 1 83 ? 25.867 -6.613 -23.199 1.00 80.25 83 ASP A CA 1
ATOM 653 C C . ASP A 1 83 ? 25.027 -7.466 -22.227 1.00 80.25 83 ASP A C 1
ATOM 655 O O . ASP A 1 83 ? 23.788 -7.411 -22.190 1.00 80.25 83 ASP A O 1
ATOM 659 N N . GLU A 1 84 ? 25.706 -8.322 -21.466 1.00 82.06 84 GLU A N 1
ATOM 660 C CA . GLU A 1 84 ? 25.088 -9.154 -20.437 1.00 82.06 84 GLU A CA 1
ATOM 661 C C . GLU A 1 84 ? 24.453 -8.297 -19.340 1.00 82.06 84 GLU A C 1
ATOM 663 O O . GLU A 1 84 ? 23.351 -8.626 -18.886 1.00 82.06 84 GLU A O 1
ATOM 668 N N . ASP A 1 85 ? 25.060 -7.156 -19.010 1.00 80.62 85 ASP A N 1
ATOM 669 C CA . ASP A 1 85 ? 24.578 -6.252 -17.969 1.00 80.62 85 ASP A CA 1
ATOM 670 C C . ASP A 1 85 ? 23.261 -5.586 -18.376 1.00 80.62 85 ASP A C 1
ATOM 672 O O . ASP A 1 85 ? 22.321 -5.507 -17.578 1.00 80.62 85 ASP A O 1
ATOM 676 N N . LEU A 1 86 ? 23.129 -5.184 -19.646 1.00 80.56 86 LEU A N 1
ATOM 677 C CA . LEU A 1 86 ? 21.887 -4.605 -20.163 1.00 80.56 86 LEU A CA 1
ATOM 678 C C . LEU A 1 86 ? 20.746 -5.629 -20.165 1.00 80.56 86 LEU A C 1
ATOM 680 O O . LEU A 1 86 ? 19.614 -5.310 -19.783 1.00 80.56 86 LEU A O 1
ATOM 684 N N . ARG A 1 87 ? 21.021 -6.873 -20.580 1.00 82.50 87 ARG A N 1
ATOM 685 C CA . ARG A 1 87 ? 20.024 -7.958 -20.547 1.00 82.50 87 ARG A CA 1
ATOM 686 C C . ARG A 1 87 ? 19.602 -8.275 -19.119 1.00 82.50 87 ARG A C 1
ATOM 688 O O . ARG A 1 87 ? 18.403 -8.407 -18.861 1.00 82.50 87 ARG A O 1
ATOM 695 N N . TYR A 1 88 ? 20.560 -8.348 -18.200 1.00 82.19 88 TYR A N 1
ATOM 696 C CA . TYR A 1 88 ? 20.293 -8.552 -16.783 1.00 82.19 88 TYR A CA 1
ATOM 697 C C . TYR A 1 88 ? 19.441 -7.416 -16.204 1.00 82.19 88 TYR A C 1
ATOM 699 O O . TYR A 1 88 ? 18.422 -7.685 -15.567 1.00 82.19 88 TYR A O 1
ATOM 707 N N . TYR A 1 89 ? 19.783 -6.155 -16.491 1.00 82.06 89 TYR A N 1
ATOM 708 C CA . TYR A 1 89 ? 19.007 -4.988 -16.069 1.00 82.06 89 TYR A CA 1
ATOM 709 C C . TYR A 1 89 ? 17.563 -5.040 -16.581 1.00 82.06 89 TYR A C 1
ATOM 711 O O . TYR A 1 89 ? 16.627 -4.922 -15.789 1.00 82.06 89 TYR A O 1
ATOM 719 N N . ARG A 1 90 ? 17.359 -5.285 -17.884 1.00 82.50 90 ARG A N 1
ATOM 720 C CA . ARG A 1 90 ? 16.018 -5.391 -18.489 1.00 82.50 90 ARG A CA 1
ATOM 721 C C . ARG A 1 90 ? 15.205 -6.527 -17.870 1.00 82.50 90 ARG A C 1
ATOM 723 O O . ARG A 1 90 ? 14.039 -6.335 -17.528 1.00 82.50 90 ARG A O 1
ATOM 730 N N . GLN A 1 91 ? 15.816 -7.698 -17.682 1.00 84.06 91 GLN A N 1
ATOM 731 C CA . GLN A 1 91 ? 15.153 -8.836 -17.048 1.00 84.06 91 GLN A CA 1
ATOM 732 C C . GLN A 1 91 ? 14.773 -8.523 -15.598 1.00 84.06 91 GLN A C 1
ATOM 734 O O . GLN A 1 91 ? 13.675 -8.861 -15.155 1.00 84.06 91 GLN A O 1
ATOM 739 N N . MET A 1 92 ? 15.669 -7.879 -14.856 1.00 80.12 92 MET A N 1
ATOM 740 C CA . MET A 1 92 ? 15.437 -7.521 -13.466 1.00 80.12 92 MET A CA 1
ATOM 741 C C . MET A 1 92 ? 14.331 -6.469 -13.338 1.00 80.12 92 MET A C 1
ATOM 743 O O . MET A 1 92 ? 13.407 -6.651 -12.550 1.00 80.12 92 MET A O 1
ATOM 747 N N . SER A 1 93 ? 14.374 -5.419 -14.159 1.00 79.25 93 SER A N 1
ATOM 748 C CA . SER A 1 93 ? 13.333 -4.391 -14.227 1.00 79.25 93 SER A CA 1
ATOM 749 C C . SER A 1 93 ? 11.968 -5.006 -14.550 1.00 79.25 93 SER A C 1
ATOM 751 O O . SER A 1 93 ? 11.018 -4.792 -13.804 1.00 79.25 93 SER A O 1
ATOM 753 N N . SER A 1 94 ? 11.887 -5.881 -15.559 1.00 82.88 94 SER A N 1
ATOM 754 C CA . SER A 1 94 ? 10.647 -6.587 -15.908 1.00 82.88 94 SER A CA 1
ATOM 755 C C . SER A 1 94 ? 10.087 -7.424 -14.747 1.00 82.88 94 SER A C 1
ATOM 757 O O . SER A 1 94 ? 8.875 -7.431 -14.507 1.00 82.88 94 SER A O 1
ATOM 759 N N . ARG A 1 95 ? 10.954 -8.100 -13.979 1.00 83.06 95 ARG A N 1
ATOM 760 C CA . ARG A 1 95 ? 10.541 -8.860 -12.787 1.00 83.06 95 ARG A CA 1
ATOM 761 C C . ARG A 1 95 ? 9.995 -7.953 -11.684 1.00 83.06 95 ARG A C 1
ATOM 763 O O . ARG A 1 95 ? 8.998 -8.318 -11.064 1.00 83.06 95 ARG A O 1
ATOM 770 N N . TYR A 1 96 ? 10.628 -6.805 -11.441 1.00 80.69 96 TYR A N 1
ATOM 771 C CA . TYR A 1 96 ? 10.162 -5.841 -10.441 1.00 80.69 96 TYR A CA 1
ATOM 772 C C . TYR A 1 96 ? 8.815 -5.227 -10.817 1.00 80.69 96 TYR A C 1
ATOM 774 O O . TYR A 1 96 ? 7.920 -5.225 -9.976 1.00 80.69 96 TYR A O 1
ATOM 782 N N . GLU A 1 97 ? 8.636 -4.798 -12.068 1.00 84.44 97 GLU A N 1
ATOM 783 C CA . GLU A 1 97 ? 7.349 -4.284 -12.563 1.00 84.44 97 GLU A CA 1
ATOM 784 C C . GLU A 1 97 ? 6.235 -5.318 -12.365 1.00 84.44 97 GLU A C 1
ATOM 786 O O . GLU A 1 97 ? 5.221 -5.042 -11.728 1.00 84.44 97 GLU A O 1
ATOM 791 N N . THR A 1 98 ? 6.485 -6.570 -12.763 1.00 88.50 98 THR A N 1
ATOM 792 C CA . THR A 1 98 ? 5.519 -7.665 -12.575 1.00 88.50 98 THR A CA 1
ATOM 793 C C . THR A 1 98 ? 5.164 -7.875 -11.095 1.00 88.50 98 THR A C 1
ATOM 795 O O . THR A 1 98 ? 4.011 -8.145 -10.756 1.00 88.50 98 THR A O 1
ATOM 798 N N . ALA A 1 99 ? 6.141 -7.771 -10.189 1.00 88.69 99 ALA A N 1
ATOM 799 C CA . ALA A 1 99 ? 5.913 -7.924 -8.753 1.00 88.69 99 ALA A CA 1
ATOM 800 C C . ALA A 1 99 ? 5.102 -6.760 -8.159 1.00 88.69 99 ALA A C 1
ATOM 802 O O . ALA A 1 99 ? 4.211 -6.994 -7.339 1.00 88.69 99 ALA A O 1
ATOM 803 N N . LEU A 1 100 ? 5.372 -5.524 -8.583 1.00 89.88 100 LEU A N 1
ATOM 804 C CA . LEU A 1 100 ? 4.620 -4.344 -8.152 1.00 89.88 100 LEU A CA 1
ATOM 805 C C . LEU A 1 100 ? 3.193 -4.360 -8.700 1.00 89.88 100 LEU A C 1
ATOM 807 O O . LEU A 1 100 ? 2.260 -4.060 -7.959 1.00 89.88 100 LEU A O 1
ATOM 811 N N . ASP A 1 101 ? 2.998 -4.800 -9.941 1.00 91.88 101 ASP A N 1
ATOM 812 C CA . ASP A 1 101 ? 1.674 -4.980 -10.537 1.00 91.88 101 ASP A CA 1
ATOM 813 C C . ASP A 1 101 ? 0.850 -6.044 -9.801 1.00 91.88 101 ASP A C 1
ATOM 815 O O . ASP A 1 101 ? -0.350 -5.875 -9.582 1.00 91.88 101 ASP A O 1
ATOM 819 N N . ARG A 1 102 ? 1.483 -7.140 -9.364 1.00 91.44 102 ARG A N 1
ATOM 820 C CA . ARG A 1 102 ? 0.844 -8.138 -8.486 1.00 91.44 102 ARG A CA 1
ATOM 821 C C . ARG A 1 102 ? 0.424 -7.530 -7.157 1.00 91.44 102 ARG A C 1
ATOM 823 O O . ARG A 1 102 ? -0.716 -7.714 -6.741 1.00 91.44 102 ARG A O 1
ATOM 830 N N . LEU A 1 103 ? 1.323 -6.793 -6.507 1.00 92.88 103 LEU A N 1
ATOM 831 C CA . LEU A 1 103 ? 1.023 -6.120 -5.246 1.00 92.88 103 LEU A CA 1
ATOM 832 C C . LEU A 1 103 ? -0.129 -5.119 -5.405 1.00 92.88 103 LEU A C 1
ATOM 834 O O . LEU A 1 103 ? -1.004 -5.065 -4.544 1.00 92.88 103 LEU A O 1
ATOM 838 N N . ARG A 1 104 ? -0.159 -4.380 -6.520 1.00 94.75 104 ARG A N 1
ATOM 839 C CA . ARG A 1 104 ? -1.226 -3.434 -6.853 1.00 94.75 104 ARG A CA 1
ATOM 840 C C . ARG A 1 104 ? -2.580 -4.134 -6.948 1.00 94.75 104 ARG A C 1
ATOM 842 O O . ARG A 1 104 ? -3.513 -3.725 -6.268 1.00 94.75 104 ARG A O 1
ATOM 849 N N . ARG A 1 105 ? -2.658 -5.240 -7.699 1.00 94.94 105 ARG A N 1
ATOM 850 C CA . ARG A 1 105 ? -3.883 -6.050 -7.818 1.00 94.94 105 ARG A CA 1
ATOM 851 C C . ARG A 1 105 ? -4.359 -6.584 -6.462 1.00 94.94 105 ARG A C 1
ATOM 853 O O . ARG A 1 105 ? -5.513 -6.382 -6.105 1.00 94.94 105 ARG A O 1
ATOM 860 N N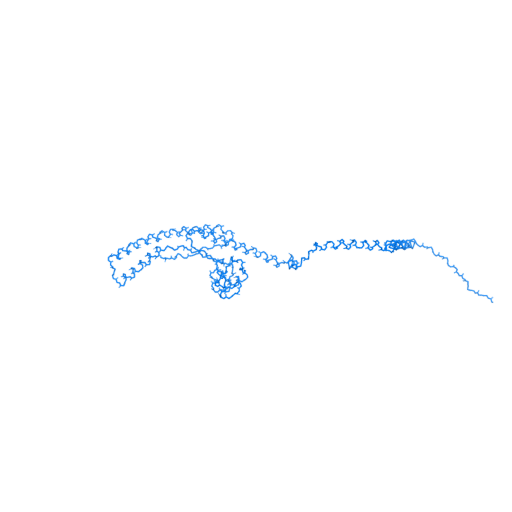 . ILE A 1 106 ? -3.456 -7.160 -5.661 1.00 94.44 106 ILE A N 1
ATOM 861 C CA . ILE A 1 106 ? -3.781 -7.645 -4.306 1.00 94.44 106 ILE A CA 1
ATOM 862 C C . ILE A 1 106 ? -4.315 -6.505 -3.427 1.00 94.44 106 ILE A C 1
ATOM 864 O O . ILE A 1 106 ? -5.326 -6.667 -2.746 1.00 94.44 106 ILE A O 1
ATOM 868 N N . ARG A 1 107 ? -3.647 -5.344 -3.427 1.00 94.88 107 ARG A N 1
ATOM 869 C CA . ARG A 1 107 ? -4.076 -4.162 -2.666 1.00 94.88 107 ARG A CA 1
ATOM 870 C C . ARG A 1 107 ? -5.477 -3.721 -3.081 1.00 94.88 107 ARG A C 1
ATOM 872 O O . ARG A 1 107 ? -6.299 -3.438 -2.211 1.00 94.88 107 ARG A O 1
ATOM 879 N N . ASP A 1 108 ? -5.736 -3.650 -4.381 1.00 95.88 108 ASP A N 1
ATOM 880 C CA . ASP A 1 108 ? -6.996 -3.153 -4.927 1.00 95.88 108 ASP A CA 1
ATOM 881 C C . ASP A 1 108 ? -8.156 -4.122 -4.634 1.00 95.88 108 ASP A C 1
ATOM 883 O O . ASP A 1 108 ? -9.219 -3.678 -4.194 1.00 95.88 108 ASP A O 1
ATOM 887 N N . ASP A 1 109 ? -7.924 -5.435 -4.727 1.00 95.88 109 ASP A N 1
ATOM 888 C CA . ASP A 1 109 ? -8.898 -6.464 -4.336 1.00 95.88 109 ASP A CA 1
ATOM 889 C C . ASP A 1 109 ? -9.220 -6.408 -2.835 1.00 95.88 109 ASP A C 1
ATOM 891 O O . ASP A 1 109 ? -10.384 -6.474 -2.431 1.00 95.88 109 ASP A O 1
ATOM 895 N N . LEU A 1 110 ? -8.204 -6.221 -1.984 1.00 95.50 110 LEU A N 1
ATOM 896 C CA . LEU A 1 110 ? -8.404 -6.034 -0.543 1.00 95.50 110 LEU A CA 1
ATOM 897 C C . LEU A 1 110 ? -9.174 -4.742 -0.244 1.00 95.50 110 LEU A C 1
ATOM 899 O O . LEU A 1 110 ? -10.026 -4.720 0.645 1.00 95.50 110 LEU A O 1
ATOM 903 N N . LYS A 1 111 ? -8.907 -3.667 -0.990 1.00 95.81 111 LYS A N 1
ATOM 904 C CA . LYS A 1 111 ? -9.588 -2.374 -0.851 1.00 95.81 111 LYS A CA 1
ATOM 905 C C . LYS A 1 111 ? -11.050 -2.431 -1.305 1.00 95.81 111 LYS A C 1
ATOM 907 O O . LYS A 1 111 ? -11.860 -1.651 -0.806 1.00 95.81 111 LYS A O 1
ATOM 912 N N . ALA A 1 112 ? -11.399 -3.347 -2.208 1.00 96.19 112 ALA A N 1
ATOM 913 C CA . ALA A 1 112 ? -12.768 -3.548 -2.681 1.00 96.19 112 ALA A CA 1
ATOM 914 C C . ALA A 1 112 ? -13.698 -4.179 -1.623 1.00 96.19 112 ALA A C 1
ATOM 916 O O . ALA A 1 112 ? -14.923 -4.091 -1.741 1.00 96.19 112 ALA A O 1
ATOM 917 N N . LEU A 1 113 ? -13.149 -4.788 -0.565 1.00 95.25 113 LEU A N 1
ATOM 918 C CA . LEU A 1 113 ? -13.940 -5.330 0.538 1.00 95.25 113 LEU A CA 1
ATOM 919 C C . LEU A 1 113 ? -14.693 -4.208 1.270 1.00 95.25 113 LEU A C 1
ATOM 921 O O . LEU A 1 113 ? -14.097 -3.268 1.792 1.00 95.25 113 LEU A O 1
ATOM 925 N N . GLN A 1 114 ? -16.020 -4.330 1.389 1.00 92.38 114 GLN A N 1
ATOM 926 C CA . GLN A 1 114 ? -16.878 -3.257 1.916 1.00 92.38 114 GLN A CA 1
ATOM 927 C C . GLN A 1 114 ? -16.492 -2.758 3.315 1.00 92.38 114 GLN A C 1
ATOM 929 O O . GLN A 1 114 ? -16.720 -1.590 3.639 1.00 92.38 114 GLN A O 1
ATOM 934 N N . ARG A 1 115 ? -15.948 -3.634 4.164 1.00 91.75 115 ARG A N 1
ATOM 935 C CA . ARG A 1 115 ? -15.570 -3.327 5.551 1.00 91.75 115 ARG A CA 1
ATOM 936 C C . ARG A 1 115 ? -14.144 -2.793 5.683 1.00 91.75 115 ARG A C 1
ATOM 938 O O . ARG A 1 115 ? -13.772 -2.357 6.772 1.00 91.75 115 ARG A O 1
ATOM 945 N N . VAL A 1 116 ? -13.366 -2.770 4.604 1.00 94.94 116 VAL A N 1
ATOM 946 C CA . VAL A 1 116 ? -12.023 -2.190 4.584 1.00 94.94 116 VAL A CA 1
ATOM 947 C C . VAL A 1 116 ? -12.125 -0.670 4.446 1.00 94.94 116 VAL A C 1
ATOM 949 O O . VAL A 1 116 ? -12.906 -0.131 3.665 1.00 94.94 116 VAL A O 1
ATOM 952 N N . SER A 1 117 ? -11.373 0.034 5.287 1.00 95.06 117 SER A N 1
ATOM 953 C CA . SER A 1 117 ? -11.240 1.491 5.299 1.00 95.06 117 SER A CA 1
ATOM 954 C C . SER A 1 117 ? -10.032 1.940 4.486 1.00 95.06 117 SER A C 1
ATOM 956 O O . SER A 1 117 ? -10.117 2.907 3.734 1.00 95.06 117 SER A O 1
ATOM 958 N N . SER A 1 118 ? -8.894 1.268 4.651 1.00 95.00 118 SER A N 1
ATOM 959 C CA . SER A 1 118 ? -7.682 1.544 3.882 1.00 95.00 118 SER A CA 1
ATOM 960 C C . SER A 1 118 ? -6.782 0.319 3.829 1.00 95.00 118 SER A C 1
ATOM 962 O O . SER A 1 118 ? -6.811 -0.532 4.718 1.00 95.00 118 SER A O 1
ATOM 964 N N . VAL A 1 119 ? -5.971 0.252 2.779 1.00 95.44 119 VAL A N 1
ATOM 965 C CA . VAL A 1 119 ? -4.892 -0.720 2.633 1.00 95.44 119 VAL A CA 1
ATOM 966 C C . VAL A 1 119 ? -3.603 0.079 2.503 1.00 95.44 119 VAL A C 1
ATOM 968 O O . VAL A 1 119 ? -3.562 1.035 1.732 1.00 95.44 119 VAL A O 1
ATOM 971 N N . VAL A 1 120 ? -2.592 -0.264 3.296 1.00 94.44 120 VAL A N 1
ATOM 972 C CA . VAL A 1 120 ? -1.283 0.395 3.296 1.00 94.44 120 VAL A CA 1
ATOM 973 C C . VAL A 1 120 ? -0.235 -0.620 2.867 1.00 94.44 120 VAL A C 1
ATOM 975 O O . VAL A 1 120 ? -0.065 -1.656 3.509 1.00 94.44 120 VAL A O 1
ATOM 978 N N . SER A 1 121 ? 0.467 -0.316 1.783 1.00 94.75 121 SER A N 1
ATOM 979 C CA . SER A 1 121 ? 1.583 -1.097 1.254 1.00 94.75 121 SER A CA 1
ATOM 980 C C . SER A 1 121 ? 2.756 -0.182 0.893 1.00 94.75 121 SER A C 1
ATOM 982 O O . SER A 1 121 ? 2.639 1.043 0.963 1.00 94.75 121 SER A O 1
ATOM 984 N N . ILE A 1 122 ? 3.873 -0.754 0.434 1.00 93.50 122 ILE A N 1
ATOM 985 C CA . ILE A 1 122 ? 4.999 0.026 -0.114 1.00 93.50 122 ILE A CA 1
ATOM 986 C C . ILE A 1 122 ? 4.594 0.934 -1.291 1.00 93.50 122 ILE A C 1
ATOM 988 O O . ILE A 1 122 ? 5.294 1.901 -1.573 1.00 93.50 122 ILE A O 1
ATOM 992 N N . LEU A 1 123 ? 3.462 0.658 -1.953 1.00 93.31 123 LEU A N 1
ATOM 993 C CA . LEU A 1 123 ? 2.928 1.488 -3.037 1.00 93.31 123 LEU A CA 1
ATOM 994 C C . LEU A 1 123 ? 2.307 2.798 -2.533 1.00 93.31 123 LEU A C 1
ATOM 996 O O . LEU A 1 123 ? 2.321 3.797 -3.249 1.00 93.31 123 LEU A O 1
ATOM 1000 N N . ASP A 1 124 ? 1.771 2.787 -1.311 1.00 92.12 124 ASP A N 1
ATOM 1001 C CA . ASP A 1 124 ? 0.910 3.848 -0.773 1.00 92.12 124 ASP A CA 1
ATOM 1002 C C . ASP A 1 124 ? 1.651 4.784 0.191 1.00 92.12 124 ASP A C 1
ATOM 1004 O O . ASP A 1 124 ? 1.133 5.839 0.561 1.00 92.12 124 ASP A O 1
ATOM 1008 N N . VAL A 1 125 ? 2.848 4.393 0.635 1.00 92.31 125 VAL A N 1
ATOM 1009 C CA . VAL A 1 125 ? 3.601 5.153 1.634 1.00 92.31 125 VAL A CA 1
ATOM 1010 C C . VAL A 1 125 ? 4.367 6.333 1.042 1.00 92.31 125 VAL A C 1
ATOM 1012 O O . VAL A 1 125 ? 4.841 6.264 -0.096 1.00 92.31 125 VAL A O 1
ATOM 1015 N N . PRO A 1 126 ? 4.504 7.424 1.817 1.00 90.75 126 PRO A N 1
ATOM 1016 C CA . PRO A 1 126 ? 5.212 8.612 1.371 1.00 90.75 126 PRO A CA 1
ATOM 1017 C C . PRO A 1 126 ? 6.720 8.365 1.269 1.00 90.75 126 PRO A C 1
ATOM 1019 O O . PRO A 1 126 ? 7.355 7.900 2.205 1.00 90.75 126 PRO A O 1
ATOM 1022 N N . LEU A 1 127 ? 7.326 8.726 0.150 1.00 89.75 127 LEU A N 1
ATOM 1023 C CA . LEU A 1 127 ? 8.769 8.702 -0.045 1.00 89.75 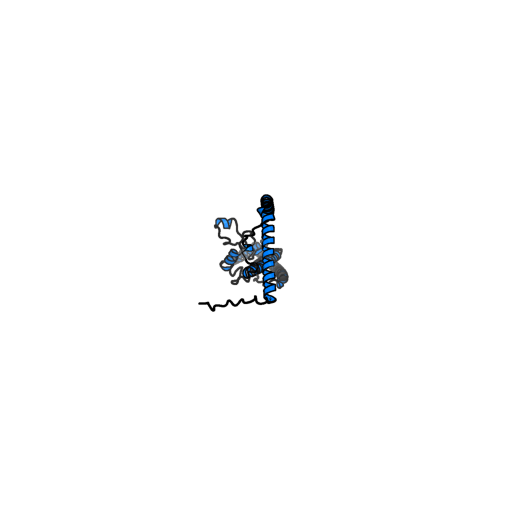127 LEU A CA 1
ATOM 1024 C C . LEU A 1 127 ? 9.324 10.064 0.365 1.00 89.75 127 LEU A C 1
ATOM 1026 O O . LEU A 1 127 ? 9.099 11.072 -0.308 1.00 89.75 127 LEU A O 1
ATOM 1030 N N . MET A 1 128 ? 10.017 10.096 1.497 1.00 85.69 128 MET A N 1
ATOM 1031 C CA . MET A 1 128 ? 10.561 11.314 2.090 1.00 85.69 128 MET A CA 1
ATOM 1032 C C . MET A 1 128 ? 11.819 11.769 1.347 1.00 85.69 128 MET A C 1
ATOM 1034 O O . MET A 1 128 ? 12.110 12.964 1.295 1.00 85.69 128 MET A O 1
ATOM 1038 N N . TRP A 1 129 ? 12.548 10.829 0.739 1.00 81.00 129 TRP A N 1
ATOM 1039 C CA . TRP A 1 129 ? 13.866 11.058 0.152 1.00 81.00 129 TRP A CA 1
ATOM 1040 C C . TRP A 1 129 ? 13.886 10.747 -1.346 1.00 81.00 129 TRP A C 1
ATOM 1042 O O . TRP A 1 129 ? 14.746 10.00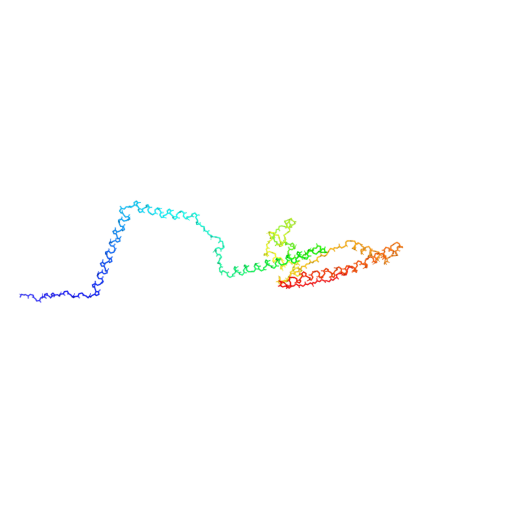9 -1.818 1.00 81.00 129 TRP A O 1
ATOM 1052 N N . ASN A 1 130 ? 12.941 11.304 -2.119 1.00 79.50 130 ASN A N 1
ATOM 1053 C CA . ASN A 1 130 ? 12.775 10.916 -3.522 1.00 79.50 130 ASN A CA 1
ATOM 1054 C C . ASN A 1 130 ? 12.383 12.045 -4.499 1.00 79.50 130 ASN A C 1
ATOM 1056 O O . ASN A 1 130 ? 11.210 12.399 -4.627 1.00 79.50 130 ASN A O 1
ATOM 1060 N N . PRO A 1 131 ? 13.330 12.534 -5.320 1.00 70.06 131 PRO A N 1
ATOM 1061 C CA . PRO A 1 131 ? 14.664 12.991 -4.919 1.00 70.06 131 PRO A CA 1
ATOM 1062 C C . PRO A 1 131 ? 14.604 14.009 -3.761 1.00 70.06 131 PRO A C 1
ATOM 1064 O O . PRO A 1 131 ? 13.553 14.621 -3.553 1.00 70.06 131 PRO A O 1
ATOM 1067 N N . PRO A 1 132 ? 15.705 14.204 -3.011 1.00 66.25 132 PRO A N 1
ATOM 1068 C CA . PRO A 1 132 ? 15.731 15.100 -1.857 1.00 66.25 132 PRO A CA 1
ATOM 1069 C C . PRO A 1 132 ? 15.426 16.545 -2.278 1.00 66.25 132 PRO A C 1
ATOM 1071 O O . PRO A 1 132 ? 16.160 17.139 -3.065 1.00 66.25 132 PRO A O 1
ATOM 1074 N N . GLY A 1 133 ? 14.322 17.083 -1.761 1.00 71.25 133 GLY A N 1
ATOM 1075 C CA . GLY A 1 133 ? 13.894 18.474 -1.924 1.00 71.25 133 GLY A CA 1
ATOM 1076 C C . GLY A 1 133 ? 13.807 19.185 -0.576 1.00 71.25 133 GLY A C 1
ATOM 1077 O O . GLY A 1 133 ? 14.137 18.618 0.469 1.00 71.25 133 GLY A O 1
ATOM 1078 N N . THR A 1 134 ? 13.353 20.436 -0.568 1.00 76.69 134 THR A N 1
ATOM 1079 C CA . THR A 1 134 ? 13.147 21.157 0.699 1.00 76.69 134 THR A CA 1
ATOM 1080 C C . THR A 1 134 ? 11.940 20.599 1.471 1.00 76.69 134 THR A C 1
ATOM 1082 O O . THR A 1 134 ? 10.984 20.096 0.884 1.00 76.69 134 THR A O 1
ATOM 1085 N N . LEU A 1 135 ? 11.916 20.731 2.805 1.00 73.81 135 LEU A N 1
ATOM 1086 C CA . LEU A 1 135 ? 10.749 20.349 3.631 1.00 73.81 135 LEU A CA 1
ATOM 1087 C C . LEU A 1 135 ? 9.442 21.022 3.169 1.00 73.81 135 LEU A C 1
ATOM 1089 O O . LEU A 1 135 ? 8.359 20.456 3.316 1.00 73.81 135 LEU A O 1
ATOM 1093 N N . LYS A 1 136 ? 9.544 22.228 2.598 1.00 75.62 136 LYS A N 1
ATOM 1094 C CA . LYS A 1 136 ? 8.408 22.960 2.032 1.00 75.62 136 LYS A CA 1
ATOM 1095 C C . LYS A 1 136 ? 7.851 22.260 0.787 1.00 75.62 136 LYS A C 1
ATOM 1097 O O . LYS A 1 136 ? 6.639 22.112 0.680 1.00 75.62 136 LYS A O 1
ATOM 1102 N N . GLU A 1 137 ? 8.720 21.771 -0.095 1.00 73.50 137 GLU A N 1
ATOM 1103 C CA . GLU A 1 137 ? 8.330 20.984 -1.274 1.00 73.50 137 GLU A CA 1
ATOM 1104 C C . GLU A 1 137 ? 7.724 19.633 -0.890 1.00 73.50 137 GLU A C 1
ATOM 1106 O O . GLU A 1 137 ? 6.764 19.194 -1.520 1.00 73.50 137 GLU A O 1
ATOM 1111 N N . LEU A 1 138 ? 8.227 18.999 0.176 1.00 72.50 138 LEU A N 1
ATOM 1112 C CA . LEU A 1 138 ? 7.680 17.733 0.666 1.00 72.50 138 LEU A CA 1
ATOM 1113 C C . LEU A 1 138 ? 6.235 17.887 1.159 1.00 72.50 138 LEU A C 1
ATOM 1115 O O . LEU A 1 138 ? 5.408 17.010 0.924 1.00 72.50 138 LEU A O 1
ATOM 1119 N N . LYS A 1 139 ? 5.910 19.013 1.809 1.00 73.12 139 LYS A N 1
ATOM 1120 C CA . LYS A 1 139 ? 4.544 19.302 2.267 1.00 73.12 139 LYS A CA 1
ATOM 1121 C C . LYS A 1 139 ? 3.565 19.481 1.104 1.00 73.12 139 LYS A C 1
ATOM 1123 O O . LYS A 1 139 ? 2.403 19.103 1.229 1.00 73.12 139 LYS A O 1
ATOM 1128 N N . GLU A 1 140 ? 4.014 20.080 0.007 1.00 73.44 140 GLU A N 1
ATOM 1129 C CA . GLU A 1 140 ? 3.167 20.368 -1.155 1.00 73.44 140 GLU A CA 1
ATOM 1130 C C . GLU A 1 140 ? 3.085 19.190 -2.139 1.00 73.44 140 GLU A C 1
ATOM 1132 O O . GLU A 1 140 ? 2.118 19.101 -2.893 1.00 73.44 140 GLU A O 1
ATOM 1137 N N . ASN A 1 141 ? 4.058 18.268 -2.130 1.00 73.75 141 ASN A N 1
ATOM 1138 C CA . ASN A 1 141 ? 4.102 17.145 -3.062 1.00 73.75 141 ASN A CA 1
ATOM 1139 C C . ASN A 1 141 ? 4.723 15.880 -2.445 1.00 73.75 141 ASN A C 1
ATOM 1141 O O . ASN A 1 141 ? 5.868 15.513 -2.727 1.00 73.75 141 ASN A O 1
ATOM 1145 N N . ILE A 1 142 ? 3.936 15.199 -1.610 1.00 81.19 142 ILE A N 1
ATOM 1146 C CA . ILE A 1 142 ? 4.281 13.875 -1.093 1.00 81.19 142 ILE A CA 1
ATOM 1147 C C . ILE A 1 142 ? 4.208 12.866 -2.243 1.00 81.19 142 ILE A C 1
ATOM 1149 O O . ILE A 1 142 ? 3.134 12.589 -2.778 1.00 81.19 142 ILE A O 1
ATOM 1153 N N . LYS A 1 143 ? 5.353 12.289 -2.606 1.00 87.88 143 LYS A N 1
ATOM 1154 C CA . LYS A 1 143 ? 5.437 11.262 -3.649 1.00 87.88 143 LYS A CA 1
ATOM 1155 C C . LYS A 1 143 ? 5.279 9.887 -3.024 1.00 87.88 143 LYS A C 1
ATOM 1157 O O . LYS A 1 143 ? 5.846 9.623 -1.975 1.00 87.88 143 LYS A O 1
ATOM 1162 N N . THR A 1 144 ? 4.565 9.000 -3.693 1.00 91.56 144 THR A N 1
ATOM 1163 C CA . THR A 1 144 ? 4.545 7.560 -3.401 1.00 91.56 144 THR A CA 1
ATOM 1164 C C . THR A 1 144 ? 5.198 6.814 -4.563 1.00 91.56 144 THR A C 1
ATOM 1166 O O . THR A 1 144 ? 5.536 7.439 -5.571 1.00 91.56 144 THR A O 1
ATOM 1169 N N . LEU A 1 145 ? 5.365 5.490 -4.479 1.00 90.25 145 LEU A N 1
ATOM 1170 C CA . LEU A 1 145 ? 5.871 4.704 -5.617 1.00 90.25 145 LEU A CA 1
ATOM 1171 C C . LEU A 1 145 ? 4.984 4.816 -6.869 1.00 90.25 145 LEU A C 1
ATOM 1173 O O . LEU A 1 145 ? 5.473 4.623 -7.976 1.00 90.25 145 LEU A O 1
ATOM 1177 N N . GLU A 1 146 ? 3.699 5.137 -6.710 1.00 89.62 146 GLU A N 1
ATOM 1178 C CA . GLU A 1 146 ? 2.769 5.324 -7.831 1.00 89.62 146 GLU A CA 1
ATOM 1179 C C . GLU A 1 146 ? 2.824 6.734 -8.439 1.00 89.62 146 GLU A C 1
ATOM 1181 O O . GLU A 1 146 ? 2.196 6.997 -9.465 1.00 89.62 146 GLU A O 1
ATOM 1186 N N . HIS A 1 147 ? 3.572 7.664 -7.838 1.00 89.25 147 HIS A N 1
ATOM 1187 C CA . HIS A 1 147 ? 3.689 9.014 -8.369 1.00 89.25 147 HIS A CA 1
ATOM 1188 C C . HIS A 1 147 ? 4.557 9.018 -9.651 1.00 89.25 147 HIS A C 1
ATOM 1190 O O . HIS A 1 147 ? 5.690 8.543 -9.605 1.00 89.25 147 HIS A O 1
ATOM 1196 N N . PRO A 1 148 ? 4.135 9.648 -10.771 1.00 86.06 148 PRO A N 1
ATOM 1197 C CA . PRO A 1 148 ? 4.862 9.591 -12.054 1.00 86.06 148 PRO A CA 1
ATOM 1198 C C . PRO A 1 148 ? 6.311 10.099 -12.018 1.00 86.06 148 PRO A C 1
ATOM 1200 O O . PRO A 1 148 ? 7.125 9.754 -12.866 1.00 86.06 148 PRO A O 1
ATOM 1203 N N . LYS A 1 149 ? 6.628 10.971 -11.053 1.00 86.06 149 LYS A N 1
ATOM 1204 C CA . LYS A 1 149 ? 7.979 11.522 -10.825 1.00 86.06 149 LYS A CA 1
ATOM 1205 C C . LYS A 1 149 ? 8.773 10.798 -9.727 1.00 86.06 149 LYS A C 1
ATOM 1207 O O . LYS A 1 149 ? 9.812 11.312 -9.314 1.00 86.06 149 LYS A O 1
ATOM 1212 N N . ALA A 1 150 ? 8.258 9.699 -9.178 1.00 87.38 150 ALA A N 1
ATOM 1213 C CA . ALA A 1 150 ? 8.975 8.908 -8.187 1.00 87.38 150 ALA A CA 1
ATOM 1214 C C . ALA A 1 150 ? 10.083 8.098 -8.860 1.00 87.38 150 ALA A C 1
ATOM 1216 O O . ALA A 1 150 ? 9.926 7.575 -9.960 1.00 87.38 150 ALA A O 1
ATOM 1217 N N . ARG A 1 151 ? 11.227 8.014 -8.189 1.00 87.38 151 ARG A N 1
ATOM 1218 C CA . ARG A 1 151 ? 12.409 7.317 -8.678 1.00 87.38 151 ARG A CA 1
ATOM 1219 C C . ARG A 1 151 ? 12.661 6.044 -7.880 1.00 87.38 151 ARG A C 1
ATOM 1221 O O . ARG A 1 151 ? 12.836 6.102 -6.665 1.00 87.38 151 ARG A O 1
ATOM 1228 N N . MET A 1 152 ? 12.685 4.897 -8.554 1.00 84.75 152 MET A N 1
ATOM 1229 C CA . MET A 1 152 ? 12.783 3.596 -7.883 1.00 84.75 152 MET A CA 1
ATOM 1230 C C . MET A 1 152 ? 14.089 3.424 -7.097 1.00 84.75 152 MET A C 1
ATOM 1232 O O . MET A 1 152 ? 14.076 2.878 -6.001 1.00 84.75 152 MET A O 1
ATOM 1236 N N . ASP A 1 153 ? 15.208 3.932 -7.612 1.00 86.44 153 ASP A N 1
ATOM 1237 C CA . ASP A 1 153 ? 16.516 3.852 -6.955 1.00 86.44 153 ASP A CA 1
ATOM 1238 C C . ASP A 1 153 ? 16.525 4.539 -5.583 1.00 86.44 153 ASP A C 1
ATOM 1240 O O . ASP A 1 153 ? 16.973 3.950 -4.601 1.00 86.44 153 ASP A O 1
ATOM 1244 N N . TYR A 1 154 ? 15.932 5.732 -5.489 1.00 89.50 154 TYR A N 1
ATOM 1245 C CA . TYR A 1 154 ? 15.762 6.434 -4.216 1.00 89.50 154 TYR A CA 1
ATOM 1246 C C . TYR A 1 154 ? 14.797 5.708 -3.278 1.00 89.50 154 TYR A C 1
ATOM 1248 O O . TYR A 1 154 ? 15.043 5.631 -2.078 1.00 89.50 154 TYR A O 1
ATOM 1256 N N . ALA A 1 155 ? 13.712 5.146 -3.818 1.00 90.25 155 ALA A N 1
ATOM 1257 C CA . ALA A 1 155 ? 12.740 4.415 -3.016 1.00 90.25 155 ALA A CA 1
ATOM 1258 C C . ALA A 1 155 ? 13.348 3.150 -2.392 1.00 90.25 155 ALA A C 1
ATOM 1260 O O . ALA A 1 155 ? 13.136 2.890 -1.213 1.00 90.25 155 ALA A O 1
ATOM 1261 N N . VAL A 1 156 ? 14.138 2.386 -3.154 1.00 88.69 156 VAL A N 1
ATOM 1262 C CA . VAL A 1 156 ? 14.831 1.186 -2.656 1.00 88.69 156 VAL A CA 1
ATOM 1263 C C . VAL A 1 156 ? 15.789 1.540 -1.521 1.00 88.69 156 VAL A C 1
ATOM 1265 O O . VAL A 1 156 ? 15.800 0.849 -0.500 1.00 88.69 156 VAL A O 1
ATOM 1268 N N . GLU A 1 157 ? 16.564 2.615 -1.672 1.00 89.38 157 GLU A N 1
ATOM 1269 C CA . GLU A 1 157 ? 17.488 3.056 -0.627 1.00 89.38 157 GLU A CA 1
ATOM 1270 C C . GLU A 1 157 ? 16.742 3.546 0.619 1.00 89.38 157 GLU A C 1
ATOM 1272 O O . GLU A 1 157 ? 17.103 3.187 1.740 1.00 89.38 157 GLU A O 1
ATOM 1277 N N . GLU A 1 158 ? 15.649 4.291 0.445 1.00 90.25 158 GLU A N 1
ATOM 1278 C CA . GLU A 1 158 ? 14.801 4.726 1.552 1.00 90.25 158 GLU A CA 1
ATOM 1279 C C . GLU A 1 158 ? 14.173 3.529 2.280 1.00 90.25 158 GLU A C 1
ATOM 1281 O O . GLU A 1 158 ? 14.269 3.430 3.499 1.00 90.25 158 GLU A O 1
ATOM 1286 N N . PHE A 1 159 ? 13.607 2.558 1.567 1.00 92.06 159 PHE A N 1
ATOM 1287 C CA . PHE A 1 159 ? 13.050 1.344 2.169 1.00 92.06 159 PHE A CA 1
ATOM 1288 C C . PHE A 1 159 ? 14.087 0.499 2.914 1.00 92.06 159 PHE A C 1
ATOM 1290 O O . PHE A 1 159 ? 13.759 -0.136 3.919 1.00 92.06 159 PHE A O 1
ATOM 1297 N N . ARG A 1 160 ? 15.338 0.500 2.444 1.00 89.81 160 ARG A N 1
ATOM 1298 C CA . ARG A 1 160 ? 16.450 -0.211 3.081 1.00 89.81 160 ARG A CA 1
ATOM 1299 C C . ARG A 1 160 ? 16.966 0.493 4.330 1.00 89.81 160 ARG A C 1
ATOM 1301 O O . ARG A 1 160 ? 17.323 -0.177 5.296 1.00 89.81 160 ARG A O 1
ATOM 1308 N N . SER A 1 161 ? 17.080 1.815 4.300 1.00 89.31 161 SER A N 1
ATOM 1309 C CA . SER A 1 161 ? 17.799 2.580 5.327 1.00 89.31 161 SER A CA 1
ATOM 1310 C C . SER A 1 161 ? 16.871 3.239 6.349 1.00 89.31 161 SER A C 1
ATOM 1312 O O . SER A 1 161 ? 17.271 3.447 7.496 1.00 89.31 161 SER A O 1
ATOM 1314 N N . SER A 1 162 ? 15.626 3.528 5.966 1.00 89.81 162 SER A N 1
ATOM 1315 C CA . SER A 1 162 ? 14.695 4.315 6.766 1.00 89.81 162 SER A CA 1
ATOM 1316 C C . SER A 1 162 ? 14.191 3.548 7.994 1.00 89.81 162 SER A C 1
ATOM 1318 O O . SER A 1 162 ? 13.582 2.479 7.846 1.00 89.81 162 SER A O 1
ATOM 1320 N N . PRO A 1 163 ? 14.346 4.105 9.213 1.00 89.75 163 PRO A N 1
ATOM 1321 C CA 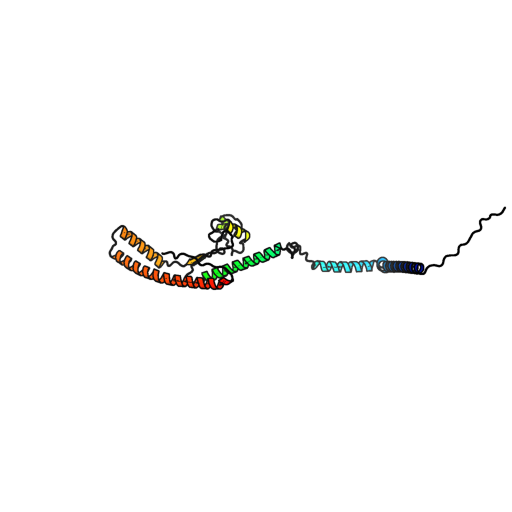. PRO A 1 163 ? 13.839 3.494 10.442 1.00 89.75 163 PRO A CA 1
ATOM 1322 C C . PRO A 1 163 ? 12.318 3.306 10.468 1.00 89.75 163 PRO A C 1
ATOM 1324 O O . PRO A 1 163 ? 11.826 2.492 11.242 1.00 89.75 163 PRO A O 1
ATOM 1327 N N . ILE A 1 164 ? 11.575 4.057 9.649 1.00 89.38 164 ILE A N 1
ATOM 1328 C CA . ILE A 1 164 ? 10.107 3.998 9.611 1.00 89.38 164 ILE A CA 1
ATOM 1329 C C . ILE A 1 164 ? 9.565 2.937 8.644 1.00 89.38 164 ILE A C 1
ATOM 1331 O O . ILE A 1 164 ? 8.386 2.601 8.725 1.00 89.38 164 ILE A O 1
ATOM 1335 N N . TYR A 1 165 ? 10.396 2.386 7.753 1.00 91.12 165 TYR A N 1
ATOM 1336 C CA . TYR A 1 165 ? 9.962 1.383 6.769 1.00 91.12 165 TYR A CA 1
ATOM 1337 C C . TYR A 1 165 ? 10.644 0.034 6.941 1.00 91.12 165 TYR A C 1
ATOM 1339 O O . TYR A 1 165 ? 9.981 -1.006 6.835 1.00 91.12 165 TYR A O 1
ATOM 1347 N N . ARG A 1 166 ? 11.945 0.034 7.247 1.00 90.50 166 ARG A N 1
ATOM 1348 C CA . ARG A 1 166 ? 12.696 -1.195 7.486 1.00 90.50 166 ARG A CA 1
ATOM 1349 C C . ARG A 1 166 ? 12.096 -1.955 8.668 1.00 90.50 166 ARG A C 1
ATOM 1351 O O . ARG A 1 166 ? 11.872 -1.387 9.731 1.00 90.50 166 ARG A O 1
ATOM 1358 N N . ASN A 1 167 ? 11.875 -3.253 8.481 1.00 88.31 167 ASN A N 1
ATOM 1359 C CA . ASN A 1 167 ? 11.261 -4.175 9.444 1.00 88.31 167 ASN A CA 1
ATOM 1360 C C . ASN A 1 167 ? 9.797 -3.868 9.810 1.00 88.31 167 ASN A C 1
ATOM 1362 O O . ASN A 1 167 ? 9.240 -4.554 10.664 1.00 88.31 167 ASN A O 1
ATOM 1366 N N . LEU A 1 168 ? 9.160 -2.892 9.153 1.00 87.88 168 LEU A N 1
ATOM 1367 C CA . LEU A 1 168 ? 7.737 -2.577 9.322 1.00 87.88 168 LEU A CA 1
ATOM 1368 C C . LEU A 1 168 ? 6.940 -2.868 8.048 1.00 87.88 168 LEU A C 1
ATOM 1370 O O . LEU A 1 168 ? 5.930 -3.565 8.093 1.00 87.88 168 LEU A O 1
ATOM 1374 N N . LEU A 1 169 ? 7.416 -2.371 6.905 1.00 89.44 169 LEU A N 1
ATOM 1375 C CA . LEU A 1 169 ? 6.788 -2.573 5.593 1.00 89.44 169 LEU A CA 1
ATOM 1376 C C . LEU A 1 169 ? 7.613 -3.452 4.666 1.00 89.44 169 LEU A C 1
ATOM 1378 O O . LEU A 1 169 ? 7.076 -4.032 3.723 1.00 89.44 169 LEU A O 1
ATOM 1382 N N . VAL A 1 170 ? 8.916 -3.528 4.916 1.00 91.75 170 VAL A N 1
ATOM 1383 C CA . VAL A 1 170 ? 9.873 -4.245 4.080 1.00 91.75 170 VAL A CA 1
ATOM 1384 C C . VAL A 1 170 ? 10.865 -4.946 4.988 1.00 91.75 170 VAL A C 1
ATOM 1386 O O . VAL A 1 170 ? 11.390 -4.353 5.931 1.00 91.75 170 VAL A O 1
ATOM 1389 N N . GLY A 1 171 ? 11.090 -6.231 4.735 1.00 89.56 171 GLY A N 1
ATOM 1390 C CA . GLY A 1 171 ? 12.084 -7.002 5.474 1.00 89.56 171 GLY A CA 1
ATOM 1391 C C . GLY A 1 171 ? 13.499 -6.510 5.176 1.00 89.56 171 GLY A C 1
ATOM 1392 O O . GLY A 1 171 ? 13.749 -5.913 4.132 1.00 89.56 171 GLY A O 1
ATOM 1393 N N . GLU A 1 172 ? 14.445 -6.826 6.056 1.00 85.69 172 GLU A N 1
ATOM 1394 C CA . GLU A 1 172 ? 15.863 -6.459 5.919 1.00 85.69 172 GLU A CA 1
ATOM 1395 C C . GLU A 1 172 ? 16.471 -6.837 4.555 1.00 85.69 172 GLU A C 1
ATOM 1397 O O . GLU A 1 172 ? 17.255 -6.090 3.976 1.00 85.69 172 GLU A O 1
ATOM 1402 N N . THR A 1 173 ? 16.055 -7.977 3.995 1.00 85.62 173 THR A N 1
ATOM 1403 C CA . THR A 1 173 ? 16.528 -8.459 2.687 1.00 85.62 173 THR A CA 1
ATOM 1404 C C . THR A 1 173 ? 15.808 -7.832 1.489 1.00 85.62 173 THR A C 1
ATOM 1406 O O . THR A 1 173 ? 16.144 -8.164 0.354 1.00 85.62 173 THR A O 1
ATOM 1409 N N . LEU A 1 174 ? 14.798 -6.981 1.715 1.00 85.25 174 LEU A N 1
ATOM 1410 C CA . LEU A 1 174 ? 13.877 -6.416 0.714 1.00 85.25 174 LEU A CA 1
ATOM 1411 C C . LEU A 1 174 ? 13.096 -7.452 -0.120 1.00 85.25 174 LEU A C 1
ATOM 1413 O O . LEU A 1 174 ? 12.406 -7.096 -1.069 1.00 85.25 174 LEU A O 1
ATOM 1417 N N . LYS A 1 175 ? 13.168 -8.740 0.236 1.00 86.31 175 LYS A N 1
ATOM 1418 C CA . LYS A 1 175 ? 12.445 -9.828 -0.450 1.00 86.31 175 LYS A CA 1
ATOM 1419 C C . LYS A 1 175 ? 11.016 -10.023 0.055 1.00 86.31 175 LYS A C 1
ATOM 1421 O O . LYS A 1 175 ? 10.246 -10.751 -0.563 1.00 86.31 175 LYS A O 1
ATOM 1426 N N . THR A 1 176 ? 10.681 -9.397 1.179 1.00 89.38 176 THR A N 1
ATOM 1427 C CA . THR A 1 176 ? 9.382 -9.514 1.842 1.00 89.38 176 THR A CA 1
ATOM 1428 C C . THR A 1 176 ? 8.820 -8.123 2.056 1.00 89.38 176 THR A C 1
ATOM 1430 O O . THR A 1 176 ? 9.542 -7.246 2.530 1.00 89.38 176 THR A O 1
ATOM 1433 N N . SER A 1 177 ? 7.537 -7.942 1.756 1.00 91.00 177 SER A N 1
ATOM 1434 C CA . SER A 1 177 ? 6.803 -6.714 2.044 1.00 91.00 177 SER A CA 1
ATOM 1435 C C . SER A 1 177 ? 5.513 -7.024 2.798 1.00 91.00 177 SER A C 1
ATOM 1437 O O . SER A 1 177 ? 4.932 -8.096 2.624 1.00 91.00 177 SER A O 1
ATOM 1439 N N . ALA A 1 178 ? 5.096 -6.102 3.661 1.00 92.19 178 ALA A N 1
ATOM 1440 C CA . ALA A 1 178 ? 3.849 -6.181 4.403 1.00 92.19 178 ALA A CA 1
ATOM 1441 C C . ALA A 1 178 ? 2.744 -5.370 3.713 1.00 92.19 178 ALA A C 1
ATOM 1443 O O . ALA A 1 178 ? 2.983 -4.296 3.158 1.00 92.19 178 ALA A O 1
ATOM 1444 N N . VAL A 1 179 ? 1.517 -5.879 3.813 1.00 93.31 179 VAL A N 1
ATOM 1445 C CA . VAL A 1 179 ? 0.290 -5.170 3.445 1.00 93.31 179 VAL A CA 1
ATOM 1446 C C . VAL A 1 179 ? -0.575 -5.080 4.691 1.00 93.31 179 VAL A C 1
ATOM 1448 O O . VAL A 1 179 ? -0.931 -6.100 5.281 1.00 93.31 179 VAL A O 1
ATOM 1451 N N . ILE A 1 180 ? -0.894 -3.859 5.109 1.00 93.06 180 ILE A N 1
ATOM 1452 C CA . ILE A 1 180 ? -1.689 -3.590 6.305 1.00 93.06 180 ILE A CA 1
ATOM 1453 C C . ILE A 1 180 ? -3.107 -3.245 5.866 1.00 93.06 180 ILE A C 1
ATOM 1455 O O . ILE A 1 180 ? -3.317 -2.284 5.130 1.00 93.06 180 ILE A O 1
ATOM 1459 N N . VAL A 1 181 ? -4.084 -4.016 6.336 1.00 93.31 181 VAL A N 1
ATOM 1460 C CA . VAL A 1 181 ? -5.505 -3.802 6.042 1.00 93.31 181 VAL A CA 1
ATOM 1461 C C . VAL A 1 181 ? -6.183 -3.205 7.270 1.00 93.31 181 VAL A C 1
ATOM 1463 O O . VAL A 1 181 ? -6.244 -3.837 8.323 1.00 93.31 181 VAL A O 1
ATOM 1466 N N . ASN A 1 182 ? -6.711 -1.992 7.134 1.00 92.88 182 ASN A N 1
ATOM 1467 C CA . ASN A 1 182 ? -7.452 -1.306 8.187 1.00 92.88 182 ASN A CA 1
ATOM 1468 C C . ASN A 1 182 ? -8.952 -1.435 7.933 1.00 92.88 182 ASN A C 1
ATOM 1470 O O . ASN A 1 182 ? -9.429 -1.087 6.854 1.00 92.88 182 ASN A O 1
ATOM 1474 N N . PHE A 1 183 ? -9.709 -1.879 8.933 1.00 91.50 183 PHE A N 1
ATOM 1475 C CA . PHE A 1 183 ? -11.166 -1.987 8.852 1.00 91.50 183 PHE A CA 1
ATOM 1476 C C . PHE A 1 183 ? -11.864 -0.691 9.273 1.00 91.50 183 PHE A C 1
ATOM 1478 O O . PHE A 1 183 ? -11.322 0.117 10.029 1.00 91.50 183 PHE A O 1
ATOM 1485 N N . LYS A 1 184 ? -13.091 -0.497 8.787 1.00 91.38 184 LYS A N 1
ATOM 1486 C CA . LYS A 1 184 ? -13.957 0.613 9.190 1.00 91.38 184 LYS A CA 1
ATOM 1487 C C . LYS A 1 184 ? -14.287 0.511 10.678 1.00 91.38 184 LYS A C 1
ATOM 1489 O O . LYS A 1 184 ? -14.630 -0.560 11.178 1.00 91.38 184 LYS A O 1
ATOM 1494 N N . VAL A 1 185 ? -14.208 1.645 11.367 1.00 89.06 185 VAL A N 1
ATOM 1495 C CA . VAL A 1 185 ? -14.569 1.754 12.783 1.00 89.06 185 VAL A CA 1
ATOM 1496 C C . VAL A 1 185 ? -16.061 2.046 12.900 1.00 89.06 185 VAL A C 1
ATOM 1498 O O . VAL A 1 185 ? -16.562 2.993 12.290 1.00 89.06 185 VAL A O 1
ATOM 1501 N N . ASP A 1 186 ? -16.762 1.257 13.710 1.00 90.31 186 ASP A N 1
ATOM 1502 C CA . ASP A 1 186 ? -18.139 1.550 14.098 1.00 90.31 186 ASP A CA 1
ATOM 1503 C C . ASP A 1 186 ? -18.143 2.638 15.182 1.00 90.31 186 ASP A C 1
ATOM 1505 O O . ASP A 1 186 ? -17.856 2.388 16.356 1.00 90.31 186 ASP A O 1
ATOM 1509 N N . LYS A 1 187 ? -18.445 3.873 14.767 1.00 90.81 187 LYS A N 1
ATOM 1510 C CA . LYS A 1 187 ? -18.471 5.037 15.663 1.00 90.81 187 LYS A CA 1
ATOM 1511 C C . LYS A 1 187 ? -19.527 4.905 16.762 1.00 90.81 187 LYS A C 1
ATOM 1513 O O . LYS A 1 187 ? -19.289 5.377 17.872 1.00 90.81 187 LYS A O 1
ATOM 1518 N N . ALA A 1 188 ? -20.671 4.282 16.471 1.00 88.94 188 ALA A N 1
ATOM 1519 C CA . ALA A 1 188 ? -21.746 4.118 17.443 1.00 88.94 188 ALA A CA 1
ATOM 1520 C C . ALA A 1 188 ? -21.331 3.116 18.527 1.00 88.94 188 ALA A C 1
ATOM 1522 O O . ALA A 1 188 ? -21.434 3.411 19.717 1.00 88.94 188 ALA A O 1
ATOM 1523 N N . ALA A 1 189 ? -20.753 1.983 18.123 1.00 88.12 189 ALA A N 1
ATOM 1524 C CA . ALA A 1 189 ? -20.223 1.000 19.061 1.00 88.12 189 ALA A CA 1
ATOM 1525 C C . ALA A 1 189 ? -19.046 1.546 19.887 1.00 88.12 189 ALA A C 1
ATOM 1527 O O . ALA A 1 189 ? -18.948 1.263 21.082 1.00 88.12 189 ALA A O 1
ATOM 1528 N N . GLN A 1 190 ? -18.172 2.362 19.285 1.00 89.75 190 GLN A N 1
ATOM 1529 C CA . GLN A 1 190 ? -17.078 3.020 20.002 1.00 89.75 190 GLN A CA 1
ATOM 1530 C C . GLN A 1 190 ? -17.604 3.996 21.068 1.00 89.75 190 GLN A C 1
ATOM 1532 O O . GLN A 1 190 ? -17.113 3.987 22.198 1.00 89.75 190 GLN A O 1
ATOM 1537 N N . ALA A 1 191 ? -18.619 4.801 20.737 1.00 91.12 191 ALA A N 1
ATOM 1538 C CA . ALA A 1 191 ? -19.260 5.708 21.687 1.00 91.12 191 ALA A CA 1
ATOM 1539 C C . ALA A 1 191 ? -19.942 4.943 22.836 1.00 91.12 191 ALA A C 1
ATOM 1541 O O . ALA A 1 191 ? -19.744 5.287 24.001 1.00 91.12 191 ALA A O 1
ATOM 1542 N N . ALA A 1 192 ? -20.665 3.860 22.526 1.00 90.19 192 ALA A N 1
ATOM 1543 C CA . ALA A 1 192 ? -21.296 2.997 23.526 1.00 90.19 192 ALA A CA 1
ATOM 1544 C C . ALA A 1 192 ? -20.265 2.341 24.463 1.00 90.19 192 ALA A C 1
ATOM 1546 O O . ALA A 1 192 ? -20.437 2.334 25.682 1.00 90.19 192 ALA A O 1
ATOM 1547 N N . ALA A 1 193 ? -19.148 1.846 23.917 1.00 90.81 193 ALA A N 1
ATOM 1548 C CA . ALA A 1 193 ? -18.062 1.265 24.703 1.00 90.81 193 ALA A CA 1
ATOM 1549 C C . ALA A 1 193 ? -17.408 2.293 25.641 1.00 90.81 193 ALA A C 1
ATOM 1551 O O . ALA A 1 193 ? -17.138 1.975 26.802 1.00 90.81 193 ALA A O 1
ATOM 1552 N N . ALA A 1 194 ? -17.188 3.521 25.159 1.00 93.38 194 ALA A N 1
ATOM 1553 C CA . ALA A 1 194 ? -16.640 4.616 25.955 1.00 93.38 194 ALA A CA 1
ATOM 1554 C C . ALA A 1 194 ? -17.599 5.037 27.079 1.00 93.38 194 ALA A C 1
ATOM 1556 O O . ALA A 1 194 ? -17.172 5.171 28.227 1.00 93.38 194 ALA A O 1
ATOM 1557 N N . ARG A 1 195 ? -18.899 5.175 26.783 1.00 95.06 195 ARG A N 1
ATOM 1558 C CA . ARG A 1 195 ? -19.920 5.510 27.787 1.00 95.06 195 ARG A CA 1
ATOM 1559 C C . ARG A 1 195 ? -20.023 4.436 28.866 1.00 95.06 195 ARG A C 1
ATOM 1561 O O . ARG A 1 195 ? -19.989 4.759 30.050 1.00 95.06 195 ARG A O 1
ATOM 1568 N N . ARG A 1 196 ? -20.044 3.161 28.471 1.00 94.25 196 ARG A N 1
ATOM 1569 C CA . ARG A 1 196 ? -20.015 2.034 29.410 1.00 94.25 196 ARG A CA 1
ATOM 1570 C C . ARG A 1 196 ? -18.769 2.067 30.295 1.00 94.25 196 ARG A C 1
ATOM 1572 O O . ARG A 1 196 ? -18.870 1.836 31.496 1.00 94.25 196 ARG A O 1
ATOM 1579 N N . LEU A 1 197 ? -17.591 2.327 29.720 1.00 94.44 197 LEU A N 1
ATOM 1580 C CA . LEU A 1 197 ? -16.351 2.423 30.492 1.00 94.44 197 LEU A CA 1
ATOM 1581 C C . LEU A 1 197 ? -16.430 3.554 31.528 1.00 94.44 197 LEU A C 1
ATOM 1583 O O . LEU A 1 197 ? -16.089 3.324 32.684 1.00 94.44 197 LEU A O 1
ATOM 1587 N N . ALA A 1 198 ? -16.951 4.720 31.140 1.00 95.75 198 ALA A N 1
ATOM 1588 C CA . ALA A 1 198 ? -17.139 5.853 32.042 1.00 95.75 198 ALA A CA 1
ATOM 1589 C C . ALA A 1 198 ? -18.108 5.535 33.196 1.00 95.75 198 ALA A C 1
ATOM 1591 O O . ALA A 1 198 ? -17.815 5.859 34.345 1.00 95.75 198 ALA A O 1
ATOM 1592 N N . LEU A 1 199 ? -19.228 4.854 32.923 1.00 96.06 199 LEU A N 1
ATOM 1593 C CA . LEU A 1 199 ? -20.177 4.422 33.959 1.00 96.06 199 LEU A CA 1
ATOM 1594 C C . LEU A 1 199 ? -19.567 3.375 34.902 1.00 96.06 199 LEU A C 1
ATOM 1596 O O . LEU A 1 199 ? -19.739 3.465 36.115 1.00 96.06 199 LEU A O 1
ATOM 1600 N N . ARG A 1 200 ? -18.791 2.418 34.375 1.00 94.44 200 ARG A N 1
ATOM 1601 C CA . ARG A 1 200 ? -18.058 1.438 35.198 1.00 94.44 200 ARG A CA 1
ATOM 1602 C C . ARG A 1 200 ? -17.014 2.100 36.090 1.00 94.44 200 ARG A C 1
ATOM 1604 O O . ARG A 1 200 ? -16.888 1.737 37.256 1.00 94.44 200 ARG A O 1
ATOM 1611 N N . GLU A 1 201 ? -16.281 3.072 35.557 1.00 95.75 201 GLU A N 1
ATOM 1612 C CA . GLU A 1 201 ? -15.315 3.845 36.334 1.00 95.75 201 GLU A CA 1
ATOM 1613 C C . GLU A 1 201 ? -16.012 4.680 37.415 1.00 95.75 201 GLU A C 1
ATOM 1615 O O . GLU A 1 201 ? -15.548 4.719 38.554 1.00 95.75 201 GLU A O 1
ATOM 1620 N N . LYS A 1 202 ? -17.155 5.297 37.089 1.00 95.88 202 LYS A N 1
ATOM 1621 C CA . LYS A 1 202 ? -17.967 6.028 38.063 1.00 95.88 202 LYS A CA 1
ATOM 1622 C C . LYS A 1 202 ? -18.442 5.105 39.181 1.00 95.88 202 LYS A C 1
ATOM 1624 O O . LYS A 1 202 ? -18.180 5.428 40.329 1.00 95.88 202 LYS A O 1
ATOM 1629 N N . ARG A 1 203 ? -19.014 3.938 38.857 1.00 93.69 203 ARG A N 1
ATOM 1630 C CA . ARG A 1 203 ? -19.453 2.916 39.828 1.00 93.69 203 ARG A CA 1
ATOM 1631 C C . ARG A 1 203 ? -18.344 2.477 40.785 1.00 93.69 203 ARG A C 1
ATOM 1633 O O . ARG A 1 203 ? -18.610 2.146 41.934 1.00 93.69 203 ARG A O 1
ATOM 1640 N N . TYR A 1 204 ? -17.102 2.440 40.303 1.00 93.19 204 TYR A N 1
ATOM 1641 C CA . TYR A 1 204 ? -15.946 2.096 41.129 1.00 93.19 204 TYR A CA 1
ATOM 1642 C C . TYR A 1 204 ? -15.574 3.211 42.119 1.00 93.19 204 TYR A C 1
ATOM 1644 O O . TYR A 1 204 ? -15.101 2.926 43.216 1.00 93.19 204 TYR A O 1
ATOM 1652 N N . LYS A 1 205 ? -15.765 4.480 41.740 1.00 94.81 205 LYS A N 1
ATOM 1653 C CA . LYS A 1 205 ? -15.411 5.646 42.567 1.00 94.81 205 LYS A CA 1
ATOM 1654 C C . LYS A 1 205 ? -16.550 6.097 43.487 1.00 94.81 205 LYS A C 1
ATOM 1656 O O . LYS A 1 205 ? -16.284 6.600 44.573 1.00 94.81 205 LYS A O 1
ATOM 1661 N N . THR A 1 206 ? -17.792 5.965 43.037 1.00 92.44 206 THR A N 1
ATOM 1662 C CA . THR A 1 206 ? -19.014 6.488 43.666 1.00 92.44 206 THR A CA 1
ATOM 1663 C C . THR A 1 206 ? -20.215 5.605 43.311 1.00 92.44 206 THR A C 1
ATOM 1665 O O . THR A 1 206 ? -20.183 4.906 42.302 1.00 92.44 206 THR A O 1
ATOM 1668 N N . GLU A 1 207 ? -21.312 5.677 44.067 1.00 91.69 207 GLU A N 1
ATOM 1669 C CA . GLU A 1 207 ? -22.569 5.021 43.669 1.00 91.69 207 GLU A CA 1
ATOM 1670 C C . GLU A 1 207 ? -23.154 5.631 42.379 1.00 91.69 207 GLU A C 1
ATOM 1672 O O . GLU A 1 207 ? -23.017 6.832 42.117 1.00 91.69 207 GLU A O 1
ATOM 1677 N N . LEU A 1 208 ? -23.781 4.786 41.554 1.00 93.19 208 LEU A N 1
ATOM 1678 C CA . LEU A 1 208 ? -24.525 5.199 40.361 1.00 93.19 208 LEU A CA 1
ATOM 1679 C C . LEU A 1 208 ? -25.952 5.604 40.738 1.00 93.19 208 LEU A C 1
ATOM 1681 O O . LEU A 1 208 ? -26.527 5.078 41.691 1.00 93.19 208 LEU A O 1
ATOM 1685 N N . SER A 1 209 ? -26.548 6.513 39.964 1.00 94.88 209 SER A N 1
ATOM 1686 C CA . SER A 1 209 ? -27.992 6.744 40.061 1.00 94.88 209 SER A CA 1
ATOM 1687 C C . SER A 1 209 ? -28.774 5.551 39.490 1.00 94.88 209 SER A C 1
ATOM 1689 O O . SER A 1 209 ? -28.257 4.777 38.685 1.00 94.88 209 SER A O 1
ATOM 1691 N N . SER A 1 210 ? -30.054 5.421 39.850 1.00 93.06 210 SER A N 1
ATOM 1692 C CA . SER A 1 210 ? -30.930 4.382 39.278 1.00 93.06 210 SER A CA 1
ATOM 1693 C C . SER A 1 210 ? -31.043 4.472 37.747 1.00 93.06 210 SER A C 1
ATOM 1695 O O . SER A 1 210 ? -31.186 3.447 37.080 1.00 93.06 210 SER A O 1
ATOM 1697 N N . GLU A 1 211 ? -30.991 5.684 37.189 1.00 94.50 211 GLU A N 1
ATOM 1698 C CA . GLU A 1 211 ? -31.002 5.911 35.738 1.00 94.50 211 GLU A CA 1
ATOM 1699 C C . GLU A 1 211 ? -29.700 5.414 35.099 1.00 94.50 211 GLU A C 1
ATOM 1701 O O . GLU A 1 211 ? -29.733 4.711 34.093 1.00 94.50 211 GLU A O 1
ATOM 1706 N N . GLU A 1 212 ? -28.554 5.705 35.722 1.00 94.81 212 GLU A N 1
ATOM 1707 C CA . GLU A 1 212 ? -27.236 5.278 35.243 1.00 94.81 212 GLU A CA 1
ATOM 1708 C C . GLU A 1 212 ? -27.018 3.763 35.357 1.00 94.81 212 GLU A C 1
ATOM 1710 O O . GLU A 1 212 ? -26.349 3.177 34.508 1.00 94.81 212 GLU A O 1
ATOM 1715 N N . GLU A 1 213 ? -27.577 3.112 36.381 1.00 94.56 213 GLU A N 1
ATOM 1716 C CA . GLU A 1 213 ? -27.527 1.650 36.522 1.00 94.56 213 GLU A CA 1
ATOM 1717 C C . GLU A 1 213 ? -28.339 0.966 35.406 1.00 94.56 213 GLU A C 1
ATOM 1719 O O . GLU A 1 213 ? -27.896 -0.032 34.832 1.00 94.56 213 GLU A O 1
ATOM 1724 N N . THR A 1 214 ? -29.490 1.546 35.043 1.00 95.81 214 THR A N 1
ATOM 1725 C CA . THR A 1 214 ? -30.323 1.070 33.925 1.00 95.81 214 THR A CA 1
ATOM 1726 C C . THR A 1 214 ? -29.611 1.284 32.588 1.00 95.81 214 THR A C 1
ATOM 1728 O O . THR A 1 214 ? -29.466 0.338 31.814 1.00 95.81 214 THR A O 1
ATOM 1731 N N . GLU A 1 215 ? -29.067 2.486 32.355 1.00 95.56 215 GLU A N 1
ATOM 1732 C CA . GLU A 1 215 ? -28.268 2.808 31.164 1.00 95.56 215 GLU A CA 1
ATOM 1733 C C . GLU A 1 215 ? -27.072 1.852 31.022 1.00 95.56 215 GLU A C 1
ATOM 1735 O O . GLU A 1 215 ? -26.804 1.328 29.940 1.00 95.56 215 GLU A O 1
ATOM 1740 N N . LEU A 1 216 ? -26.354 1.584 32.120 1.00 95.56 216 LEU A N 1
ATOM 1741 C CA . LEU A 1 216 ? -25.225 0.659 32.121 1.00 95.56 216 LEU A CA 1
ATOM 1742 C C . LEU A 1 216 ? -25.661 -0.756 31.722 1.00 95.56 216 LEU A C 1
ATOM 1744 O O . LEU A 1 216 ? -24.971 -1.387 30.921 1.00 95.56 216 LEU A O 1
ATOM 1748 N N . SER A 1 217 ? -26.792 -1.244 32.236 1.00 94.81 217 SER A N 1
ATOM 1749 C CA . SER A 1 217 ? -27.316 -2.570 31.894 1.00 94.81 217 SER A CA 1
ATOM 1750 C C . SER A 1 217 ? -27.672 -2.684 30.405 1.00 94.81 217 SER A C 1
ATOM 1752 O O . SER A 1 217 ? -27.241 -3.630 29.738 1.00 94.81 217 SER A O 1
ATOM 1754 N N . GLU A 1 218 ? -28.359 -1.683 29.849 1.00 94.88 218 GLU A N 1
ATOM 1755 C CA . GLU A 1 218 ? -28.710 -1.631 28.423 1.00 94.88 218 GLU A CA 1
ATOM 1756 C C . GLU A 1 218 ? -27.465 -1.541 27.519 1.00 94.88 218 GLU A C 1
ATOM 1758 O O . GLU A 1 218 ? -27.362 -2.215 26.483 1.00 94.88 218 GLU A O 1
ATOM 1763 N N . LEU A 1 219 ? -26.472 -0.739 27.919 1.00 94.88 219 LEU A N 1
ATOM 1764 C CA . LEU A 1 219 ? -25.188 -0.629 27.224 1.00 94.88 219 LEU A CA 1
ATOM 1765 C C . LEU A 1 219 ? -24.390 -1.936 27.277 1.00 94.88 219 LEU A C 1
ATOM 1767 O O . LEU A 1 219 ? -23.708 -2.285 26.313 1.00 94.88 219 LEU A O 1
ATOM 1771 N N . GLU A 1 220 ? -24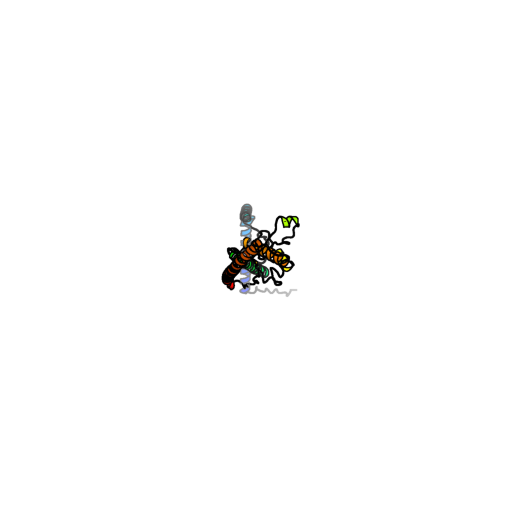.454 -2.679 28.380 1.00 92.06 220 GLU A N 1
ATOM 1772 C CA . GLU A 1 220 ? -23.784 -3.972 28.504 1.00 92.06 220 GLU A CA 1
ATOM 1773 C C . GLU A 1 220 ? -24.407 -5.038 27.602 1.00 92.06 220 GLU A C 1
ATOM 1775 O O . GLU A 1 220 ? -23.671 -5.786 26.948 1.00 92.06 220 GLU A O 1
ATOM 1780 N N . GLU A 1 221 ? -25.735 -5.088 27.512 1.00 91.81 221 GLU A N 1
ATOM 1781 C CA . GLU A 1 221 ? -26.435 -6.025 26.635 1.00 91.81 221 GLU A CA 1
ATOM 1782 C C . GLU A 1 221 ? -26.238 -5.685 25.150 1.00 91.81 221 GLU A C 1
ATOM 1784 O O . GLU A 1 221 ? -25.894 -6.557 24.345 1.00 91.81 221 GLU A O 1
ATOM 1789 N N . SER A 1 222 ? -26.413 -4.416 24.769 1.00 89.50 222 SER A N 1
ATOM 1790 C CA . SER A 1 222 ? -26.183 -3.957 23.390 1.00 89.50 222 SER A CA 1
ATOM 1791 C C . SER A 1 222 ? -24.736 -4.179 22.949 1.00 89.50 222 SER A C 1
ATOM 1793 O O . SER A 1 222 ? -24.493 -4.684 21.851 1.00 89.50 222 SER A O 1
ATOM 1795 N N . TYR A 1 223 ? -23.762 -3.898 23.817 1.00 88.94 223 TYR A N 1
ATOM 1796 C CA . TYR A 1 223 ? -22.360 -4.149 23.509 1.00 88.94 223 TYR A CA 1
ATOM 1797 C C . TYR A 1 223 ? -22.040 -5.646 23.413 1.00 88.94 223 TYR A C 1
ATOM 1799 O O . TYR A 1 223 ? -21.235 -6.0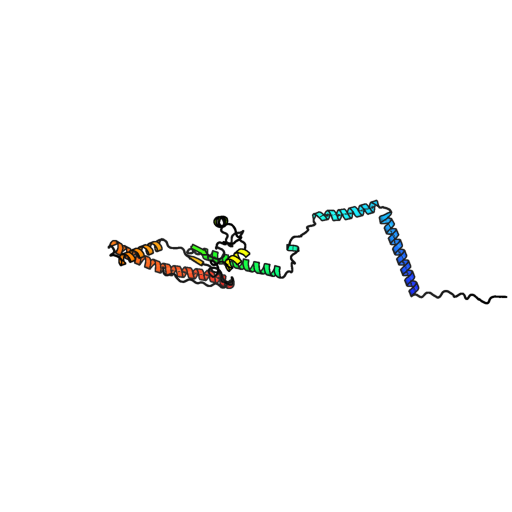37 22.565 1.00 88.94 223 TYR A O 1
ATOM 1807 N N . ARG A 1 224 ? -22.654 -6.501 24.245 1.00 89.44 224 ARG A N 1
ATOM 1808 C CA . ARG A 1 224 ? -22.491 -7.960 24.132 1.00 89.44 224 ARG A CA 1
ATOM 1809 C C . ARG A 1 224 ? -22.951 -8.444 22.756 1.00 89.44 224 ARG A C 1
ATOM 1811 O O . ARG A 1 224 ? -22.156 -9.060 22.051 1.00 89.44 224 ARG A O 1
ATOM 1818 N N . ARG A 1 225 ? -24.160 -8.052 22.331 1.00 90.25 225 ARG A N 1
ATOM 1819 C CA . ARG A 1 225 ? -24.682 -8.342 20.982 1.00 90.25 225 ARG A CA 1
ATOM 1820 C C . ARG A 1 225 ? -23.740 -7.843 19.887 1.00 90.25 225 ARG A C 1
ATOM 1822 O O . ARG A 1 225 ? -23.385 -8.596 18.984 1.00 90.25 225 ARG A O 1
ATOM 1829 N N . TYR A 1 226 ? -23.254 -6.609 20.007 1.00 89.69 226 TYR A N 1
ATOM 1830 C CA . TYR A 1 226 ? -22.286 -6.055 19.063 1.00 89.69 226 TYR A CA 1
ATOM 1831 C C . TYR A 1 226 ? -20.986 -6.874 18.986 1.00 89.69 226 TYR A C 1
ATOM 1833 O O . TYR A 1 226 ? -20.453 -7.057 17.886 1.00 89.69 226 TYR A O 1
ATOM 1841 N N . LYS A 1 227 ? -20.447 -7.371 20.112 1.00 87.62 227 LYS A N 1
ATOM 1842 C CA . LYS A 1 227 ? -19.242 -8.220 20.103 1.00 87.62 227 LYS A CA 1
ATOM 1843 C C . LYS A 1 227 ? -19.484 -9.538 19.388 1.00 87.62 227 LYS A C 1
ATOM 1845 O O . LYS A 1 227 ? -18.627 -9.925 18.592 1.00 87.62 227 LYS A O 1
ATOM 1850 N N . ASP A 1 228 ? -20.621 -10.176 19.638 1.00 90.38 228 ASP A N 1
ATOM 1851 C CA . ASP A 1 228 ? -20.979 -11.453 19.020 1.00 90.38 228 ASP A CA 1
ATOM 1852 C C . ASP A 1 228 ? -21.112 -11.292 17.500 1.00 90.38 228 ASP A C 1
ATOM 1854 O O . ASP A 1 228 ? -20.430 -11.973 16.731 1.00 90.38 228 ASP A O 1
ATOM 1858 N N . GLU A 1 229 ? -21.870 -10.293 17.044 1.00 90.38 229 GLU A N 1
ATOM 1859 C CA . GLU A 1 229 ? -21.991 -9.988 15.616 1.00 90.38 229 GLU A CA 1
ATOM 1860 C C . GLU A 1 229 ? -20.649 -9.588 14.983 1.00 90.38 229 GLU A C 1
ATOM 1862 O O . GLU A 1 229 ? -20.337 -9.950 13.849 1.00 90.38 229 GLU A O 1
ATOM 1867 N N . SER A 1 230 ? -19.819 -8.827 15.699 1.00 88.88 230 SER A N 1
ATOM 1868 C CA . SER A 1 230 ? -18.504 -8.418 15.201 1.00 88.88 230 SER A CA 1
ATOM 1869 C C . SER A 1 230 ? -17.528 -9.586 15.108 1.00 88.88 230 SER A C 1
ATOM 1871 O O . SER A 1 230 ? -16.642 -9.556 14.256 1.00 88.88 230 SER A O 1
ATOM 1873 N N . ALA A 1 231 ? -17.671 -10.613 15.948 1.00 85.75 231 ALA A N 1
ATOM 1874 C CA . ALA A 1 231 ? -16.900 -11.844 15.837 1.00 85.75 231 ALA A CA 1
ATOM 1875 C C . ALA A 1 231 ? -17.273 -12.621 14.567 1.00 85.75 231 ALA A C 1
ATOM 1877 O O . ALA A 1 231 ? -16.371 -13.022 13.830 1.00 85.75 231 ALA A O 1
ATOM 1878 N N . VAL A 1 232 ? -18.572 -12.744 14.270 1.00 90.56 232 VAL A N 1
ATOM 1879 C CA . VAL A 1 232 ? -19.072 -13.371 13.033 1.00 90.56 232 VAL A CA 1
ATOM 1880 C C . VAL A 1 232 ? -18.577 -12.610 11.804 1.00 90.56 232 VAL A C 1
ATOM 1882 O O . VAL A 1 232 ? -17.907 -13.188 10.951 1.00 90.56 232 VAL A O 1
ATOM 1885 N N . ARG A 1 233 ? -18.780 -11.289 11.763 1.00 90.25 233 ARG A N 1
ATOM 1886 C CA . ARG A 1 233 ? -18.340 -10.453 10.632 1.00 90.25 233 ARG A CA 1
ATOM 1887 C C . ARG A 1 233 ? -16.827 -10.506 10.424 1.00 90.25 233 ARG A C 1
ATOM 1889 O O . ARG A 1 233 ? -16.357 -10.539 9.295 1.00 90.25 233 ARG A O 1
ATOM 1896 N N . ARG A 1 234 ? -16.041 -10.579 11.504 1.00 87.94 234 ARG A N 1
ATOM 1897 C CA . ARG A 1 234 ? -14.582 -10.742 11.407 1.00 87.94 234 ARG A CA 1
ATOM 1898 C C . ARG A 1 234 ? -14.192 -12.098 10.814 1.00 87.94 234 ARG A C 1
ATOM 1900 O O . ARG A 1 234 ? -13.212 -12.174 10.079 1.00 87.94 234 ARG A O 1
ATOM 1907 N N . HIS A 1 235 ? -14.923 -13.165 11.131 1.00 90.00 235 HIS A N 1
ATOM 1908 C CA . HIS A 1 235 ? -14.696 -14.474 10.519 1.00 90.00 235 HIS A CA 1
ATOM 1909 C C . HIS A 1 235 ? -14.975 -14.445 9.008 1.00 90.00 235 HIS A C 1
ATOM 1911 O O . HIS A 1 235 ? -14.181 -14.975 8.226 1.00 90.00 235 HIS A O 1
ATOM 1917 N N . GLU A 1 236 ? -16.052 -13.777 8.594 1.00 92.25 236 GLU A N 1
ATOM 1918 C CA . GLU A 1 236 ? -16.379 -13.547 7.182 1.00 92.25 236 GLU A CA 1
ATOM 1919 C C . GLU A 1 236 ? -15.289 -12.721 6.484 1.00 92.25 236 GLU A C 1
ATOM 1921 O O . GLU A 1 236 ? -14.796 -13.135 5.435 1.00 92.25 236 GLU A O 1
ATOM 1926 N N . ASP A 1 237 ? -14.834 -11.625 7.105 1.00 92.06 237 ASP A N 1
ATOM 1927 C CA . ASP A 1 237 ? -13.744 -10.780 6.598 1.00 92.06 237 ASP A CA 1
ATOM 1928 C C . ASP A 1 237 ? -12.458 -11.599 6.373 1.00 92.06 237 ASP A C 1
ATOM 1930 O O . ASP A 1 237 ? -11.853 -11.552 5.302 1.00 92.06 237 ASP A O 1
ATOM 1934 N N . VAL A 1 238 ? -12.044 -12.401 7.362 1.00 91.25 238 VAL A N 1
ATOM 1935 C CA . VAL A 1 238 ? -10.852 -13.263 7.259 1.00 91.25 238 VAL A CA 1
ATOM 1936 C C . VAL A 1 238 ? -11.017 -14.312 6.160 1.00 91.25 238 VAL A C 1
ATOM 1938 O O . VAL A 1 238 ? -10.056 -14.621 5.455 1.00 91.25 238 VAL A O 1
ATOM 1941 N N . THR A 1 239 ? -12.217 -14.861 5.993 1.00 93.44 239 THR A N 1
ATOM 1942 C CA . THR A 1 239 ? -12.508 -15.849 4.946 1.00 93.44 239 THR A CA 1
ATOM 1943 C C . THR A 1 239 ? -12.442 -15.221 3.556 1.00 93.44 239 THR A C 1
ATOM 1945 O O . THR A 1 239 ? -11.824 -15.792 2.657 1.00 93.44 239 THR A O 1
ATOM 1948 N N . ALA A 1 240 ? -12.994 -14.017 3.392 1.00 94.19 240 ALA A N 1
ATOM 1949 C CA . ALA A 1 240 ? -12.905 -13.251 2.153 1.00 94.19 240 ALA A CA 1
ATOM 1950 C C . ALA A 1 240 ? -11.447 -12.914 1.802 1.00 94.19 240 ALA A C 1
ATOM 1952 O O . ALA A 1 240 ? -11.014 -13.150 0.676 1.00 94.19 240 ALA A O 1
ATOM 1953 N N . ILE A 1 241 ? -10.657 -12.459 2.780 1.00 94.06 241 ILE A N 1
ATOM 1954 C CA . ILE A 1 241 ? -9.229 -12.168 2.587 1.00 94.06 241 ILE A CA 1
ATOM 1955 C C . ILE A 1 241 ? -8.452 -13.435 2.211 1.00 94.06 241 ILE A C 1
ATOM 1957 O O . ILE A 1 241 ? -7.626 -13.399 1.303 1.00 94.06 241 ILE A O 1
ATOM 1961 N N . ARG A 1 242 ? -8.717 -14.575 2.863 1.00 93.62 242 ARG A N 1
ATOM 1962 C CA . ARG A 1 242 ? -8.075 -15.853 2.510 1.00 93.62 242 ARG A CA 1
ATOM 1963 C C . ARG A 1 242 ? -8.390 -16.291 1.086 1.00 93.62 242 ARG A C 1
ATOM 1965 O O . ARG A 1 242 ? -7.507 -16.842 0.439 1.00 93.62 242 ARG A O 1
ATOM 1972 N N . ARG A 1 243 ? -9.610 -16.042 0.604 1.00 94.56 243 ARG A N 1
ATOM 1973 C CA . ARG A 1 243 ? -9.990 -16.328 -0.782 1.00 94.56 243 ARG A CA 1
ATOM 1974 C C . ARG A 1 243 ? -9.172 -15.488 -1.761 1.00 94.56 243 ARG A C 1
ATOM 1976 O O . ARG A 1 243 ? -8.547 -16.065 -2.638 1.00 94.56 243 ARG A O 1
ATOM 1983 N N . ILE A 1 244 ? -9.085 -14.176 -1.529 1.00 93.88 244 ILE A N 1
ATOM 1984 C CA . ILE A 1 244 ? -8.240 -13.279 -2.335 1.00 93.88 244 ILE A CA 1
ATOM 1985 C C . ILE A 1 244 ? -6.792 -13.783 -2.324 1.00 93.88 244 ILE A C 1
ATOM 1987 O O . ILE A 1 244 ? -6.194 -13.983 -3.370 1.00 93.88 244 ILE A O 1
ATOM 1991 N N . ILE A 1 245 ? -6.229 -14.073 -1.147 1.00 92.56 245 ILE A N 1
ATOM 1992 C CA . ILE A 1 245 ? -4.855 -14.586 -1.022 1.00 92.56 245 ILE A CA 1
ATOM 1993 C C . ILE A 1 245 ? -4.651 -15.898 -1.798 1.00 92.56 245 ILE A C 1
ATOM 1995 O O . ILE A 1 245 ? -3.594 -16.093 -2.401 1.00 92.56 245 ILE A O 1
ATOM 1999 N N . ALA A 1 246 ? -5.635 -16.801 -1.787 1.00 93.12 246 ALA A N 1
ATOM 2000 C CA . ALA A 1 246 ? -5.554 -18.073 -2.497 1.00 93.12 246 ALA A CA 1
ATOM 2001 C C . ALA A 1 246 ? -5.449 -17.878 -4.016 1.00 93.12 246 ALA A C 1
ATOM 2003 O O . ALA A 1 246 ? -4.640 -18.563 -4.648 1.00 93.12 246 ALA A O 1
ATOM 2004 N N . ASP A 1 247 ? -6.171 -16.903 -4.572 1.00 93.38 247 ASP A N 1
ATOM 2005 C CA . ASP A 1 247 ? -6.151 -16.581 -6.005 1.00 93.38 247 ASP A CA 1
ATOM 2006 C C . ASP A 1 247 ? -4.752 -16.127 -6.479 1.00 93.38 247 ASP A C 1
ATOM 2008 O O . ASP A 1 247 ? -4.367 -16.379 -7.619 1.00 93.38 247 ASP A O 1
ATOM 2012 N N . TYR A 1 248 ? -3.935 -15.559 -5.581 1.00 92.50 248 TYR A N 1
ATOM 2013 C CA . TYR A 1 248 ? -2.561 -15.112 -5.866 1.00 92.50 248 TYR A CA 1
ATOM 2014 C C . TYR A 1 248 ? -1.459 -16.088 -5.409 1.00 92.50 248 TYR A C 1
ATOM 2016 O O . TYR A 1 248 ? -0.268 -15.809 -5.584 1.00 92.50 248 TYR A O 1
ATOM 2024 N N . SER A 1 249 ? -1.815 -17.247 -4.847 1.00 84.88 249 SER A N 1
ATOM 2025 C CA . SER A 1 249 ? -0.857 -18.192 -4.241 1.00 84.88 249 SER A CA 1
ATOM 2026 C C . SER A 1 249 ? 0.157 -18.803 -5.222 1.00 84.88 249 SER A C 1
ATOM 2028 O O . SER A 1 249 ? 1.264 -19.164 -4.820 1.00 84.88 249 SER A O 1
ATOM 2030 N N . GLY A 1 250 ? -0.186 -18.887 -6.512 1.00 86.06 250 GLY A N 1
ATOM 2031 C CA . GLY A 1 250 ? 0.728 -19.334 -7.571 1.00 86.06 250 GLY A CA 1
ATOM 2032 C C . GLY A 1 250 ? 1.759 -18.279 -7.990 1.00 86.06 250 GLY A C 1
ATOM 2033 O O . GLY A 1 250 ? 2.779 -18.613 -8.591 1.00 86.06 250 GLY A O 1
ATOM 2034 N N . GLU A 1 251 ? 1.518 -17.008 -7.662 1.00 84.94 251 GLU A N 1
ATOM 2035 C CA . GLU A 1 251 ? 2.345 -15.873 -8.081 1.00 84.94 251 GLU A CA 1
ATOM 2036 C C . GLU A 1 251 ? 3.232 -15.326 -6.951 1.00 84.94 251 GLU A C 1
ATOM 2038 O O . GLU A 1 251 ? 4.277 -14.727 -7.232 1.00 84.94 251 GLU A O 1
ATOM 2043 N N . ALA A 1 252 ? 2.838 -15.523 -5.687 1.00 84.38 252 ALA A N 1
ATOM 2044 C CA . ALA A 1 252 ? 3.565 -15.060 -4.508 1.00 84.38 252 ALA A CA 1
ATOM 2045 C C . ALA A 1 252 ? 3.310 -15.941 -3.272 1.00 84.38 252 ALA A C 1
ATOM 2047 O O . ALA A 1 252 ? 2.233 -16.503 -3.086 1.00 84.38 252 ALA A O 1
ATOM 2048 N N . LYS A 1 253 ? 4.299 -16.005 -2.369 1.00 88.75 253 LYS A N 1
ATOM 2049 C CA . LYS A 1 253 ? 4.116 -16.594 -1.034 1.00 88.75 253 LYS A CA 1
ATOM 2050 C C . LYS A 1 253 ? 3.496 -15.549 -0.112 1.00 88.75 253 LYS A C 1
ATOM 2052 O O . LYS A 1 253 ? 4.169 -14.597 0.276 1.00 88.75 253 LYS A O 1
ATOM 2057 N N . LEU A 1 254 ? 2.228 -15.738 0.228 1.00 91.12 254 LEU A N 1
ATOM 2058 C CA . LEU A 1 254 ? 1.445 -14.809 1.035 1.00 91.12 254 LEU A CA 1
ATOM 2059 C C . LEU A 1 254 ? 1.144 -15.414 2.406 1.00 91.12 254 LEU A C 1
ATOM 2061 O O . LEU A 1 254 ? 0.795 -16.589 2.518 1.00 91.12 254 LEU A O 1
ATOM 2065 N N . PHE A 1 255 ? 1.253 -14.592 3.446 1.00 89.25 255 PHE A N 1
ATOM 2066 C CA . PHE A 1 255 ? 0.949 -14.977 4.819 1.00 89.25 255 PHE A CA 1
ATOM 2067 C C . PHE A 1 255 ? -0.064 -13.999 5.400 1.00 89.25 255 PHE A C 1
ATOM 2069 O O . PHE A 1 255 ? 0.127 -12.787 5.333 1.00 89.25 255 PHE A O 1
ATOM 2076 N N . LEU A 1 256 ? -1.135 -14.534 5.984 1.00 90.00 256 LEU A N 1
ATOM 2077 C CA . LEU A 1 256 ? -2.116 -13.744 6.717 1.00 90.00 256 LEU A CA 1
ATOM 2078 C C . LEU A 1 256 ? -1.789 -13.802 8.207 1.00 90.00 256 LEU A C 1
ATOM 2080 O O . LEU A 1 256 ? -1.814 -14.876 8.808 1.00 90.00 256 LEU A O 1
ATOM 2084 N N . GLY A 1 257 ? -1.508 -12.643 8.793 1.00 84.38 257 GLY A N 1
ATOM 2085 C CA . GLY A 1 257 ? -1.260 -12.479 10.221 1.00 84.38 257 GLY A CA 1
ATOM 2086 C C . GLY A 1 257 ? -2.118 -11.365 10.815 1.00 84.38 257 GLY A C 1
ATOM 2087 O O . GLY A 1 257 ? -2.604 -10.492 10.101 1.00 84.38 257 GLY A O 1
ATOM 2088 N N . GLY A 1 258 ? -2.306 -11.408 12.131 1.00 74.81 258 GLY A N 1
ATOM 2089 C CA . GLY A 1 258 ? -3.050 -10.401 12.882 1.00 74.81 258 GLY A CA 1
ATOM 2090 C C . GLY A 1 258 ? -3.641 -10.995 14.153 1.00 74.81 258 GLY A C 1
ATOM 2091 O O . GLY A 1 258 ? -4.271 -12.051 14.119 1.00 74.81 258 GLY A O 1
ATOM 2092 N N . ILE A 1 259 ? -3.428 -10.327 15.285 1.00 60.94 259 ILE A N 1
ATOM 2093 C CA . ILE A 1 259 ? -4.077 -10.703 16.541 1.00 60.94 259 ILE A CA 1
ATOM 2094 C C . ILE A 1 259 ? -5.467 -10.060 16.530 1.00 60.94 259 ILE A C 1
ATOM 2096 O O . ILE A 1 259 ? -5.568 -8.866 16.231 1.00 60.94 259 ILE A O 1
ATOM 2100 N N . PRO A 1 260 ? -6.548 -10.791 16.853 1.00 56.84 260 PRO A N 1
ATOM 2101 C CA . PRO A 1 260 ? -7.815 -10.141 17.138 1.00 56.84 260 PRO A CA 1
ATOM 2102 C C . PRO A 1 260 ? -7.606 -9.224 18.345 1.00 56.84 260 PRO A C 1
ATOM 2104 O O . PRO A 1 260 ? -7.479 -9.699 19.472 1.00 56.84 260 PRO A O 1
ATOM 2107 N N . MET A 1 261 ? -7.547 -7.908 18.123 1.00 52.75 261 MET A N 1
ATOM 2108 C CA . MET A 1 261 ? -7.601 -6.976 19.242 1.00 52.75 261 MET A CA 1
ATOM 2109 C C . MET A 1 261 ? -8.952 -7.157 19.929 1.00 52.75 261 MET A C 1
ATOM 2111 O O . MET A 1 261 ? -10.010 -6.960 19.325 1.00 52.75 261 MET A O 1
ATOM 2115 N N . ILE A 1 262 ? -8.902 -7.584 21.188 1.00 37.88 262 ILE A N 1
ATOM 2116 C CA . ILE A 1 262 ? -10.054 -7.598 22.077 1.00 37.88 262 ILE A CA 1
ATOM 2117 C C . ILE A 1 262 ? -10.348 -6.129 22.391 1.00 37.88 262 ILE A C 1
ATOM 2119 O O . ILE A 1 262 ? -9.695 -5.537 23.243 1.00 37.88 262 ILE A O 1
ATOM 2123 N N . VAL A 1 263 ? -11.291 -5.539 21.657 1.00 45.38 263 VAL A N 1
ATOM 2124 C CA . VAL A 1 263 ? -11.901 -4.243 22.000 1.00 45.38 263 VAL A CA 1
ATOM 2125 C C . VAL A 1 263 ? -13.122 -4.479 22.872 1.00 45.38 263 VAL A C 1
ATOM 2127 O O . VAL A 1 263 ? -13.757 -5.559 22.734 1.00 45.38 263 VAL A O 1
#

Foldseek 3Di:
DDDDPDDDDDDDDDDDPVNVVVVVVVVVVVVVVVVVVVCCCVPCVVCVVVVVVVVVVVVVVVVVCVVVDDDPPDVVVVPPPPDPVVVVVVVVVVVVVVVVVLVVVLLVLLCPPPFWPHKDAQQRDFQPPFPPDDPVVCVVDGDGVPRPSGDVVSSVVCCQPPPVRDPPAADNVSPDGDMDTHGDDDPVLVVLVVLLVVLVVCVVVHNDDPVSVVSNVVSVVVNVVVVVVVVVVVVVSVVSSVVSVVVCVVPDDDDDDDDPPPD

Secondary structure (DSSP, 8-state):
--------PPPPPPPPHHHHHHHHHHHHHHHHHHHHHHHHIIIIIS-HHHHHHHHHHHHHHHHHHGGG-----SHHHHS-TT-HHHHHHHHHHHHHHHHHHHHHHHHHHHHTSTTEEEEE-TTTS-BTTSS---HHHHHH--B-TTSTT--HHHHHHHHHH-TTTBTTTB-TTSS-B--EEEEPP-HHHHHHHHHHHHHHHHHHHSPPPHHHHHHHHHHHHHHHHHHHHHHHHHHHHHHHHHHHHHHTTTTS-----------

Radius of gyration: 47.51 Å; chains: 1; bounding box: 134×46×133 Å

pLDDT: mean 83.84, std 12.34, range [37.88, 96.19]